Protein AF-A0A7V9HU36-F1 (afdb_monomer)

Structure (mmCIF, N/CA/C/O backbone):
data_AF-A0A7V9HU36-F1
#
_entry.id   AF-A0A7V9HU36-F1
#
loop_
_atom_site.group_PDB
_atom_site.id
_atom_site.type_symbol
_atom_site.label_atom_id
_atom_site.label_alt_id
_atom_site.label_comp_id
_atom_site.label_asym_id
_atom_site.label_entity_id
_atom_site.label_seq_id
_atom_site.pdbx_PDB_ins_code
_atom_site.Cartn_x
_atom_site.Cartn_y
_atom_site.Cartn_z
_atom_site.occupancy
_atom_site.B_iso_or_equiv
_atom_site.auth_seq_id
_atom_site.auth_comp_id
_atom_site.auth_asym_id
_atom_site.auth_atom_id
_atom_site.pdbx_PDB_model_num
ATOM 1 N N . PHE A 1 1 ? -11.658 5.777 -13.481 1.00 92.94 1 PHE A N 1
ATOM 2 C CA . PHE A 1 1 ? -11.552 4.321 -13.247 1.00 92.94 1 PHE A CA 1
ATOM 3 C C . PHE A 1 1 ? -11.480 4.089 -11.748 1.00 92.94 1 PHE A C 1
ATOM 5 O O . PHE A 1 1 ? -11.354 5.062 -11.018 1.00 92.94 1 PHE A O 1
ATOM 12 N N . THR A 1 2 ? -11.558 2.846 -11.290 1.00 95.25 2 THR A N 1
ATOM 13 C CA . THR A 1 2 ? -11.383 2.506 -9.872 1.00 95.25 2 THR A CA 1
ATOM 14 C C . THR A 1 2 ? -10.107 1.695 -9.730 1.00 95.25 2 THR A C 1
ATOM 16 O O . THR A 1 2 ? -9.885 0.776 -10.524 1.00 95.25 2 THR A O 1
ATOM 19 N N . LEU A 1 3 ? -9.274 2.072 -8.763 1.00 96.75 3 LEU A N 1
ATOM 20 C CA . LEU A 1 3 ? -8.207 1.219 -8.258 1.00 96.75 3 LEU A CA 1
ATOM 21 C C . LEU A 1 3 ? -8.809 0.292 -7.210 1.00 96.75 3 LEU A C 1
ATOM 23 O O . LEU A 1 3 ? -9.491 0.769 -6.302 1.00 96.75 3 LEU A O 1
ATOM 27 N N . ARG A 1 4 ? -8.577 -1.010 -7.342 1.00 97.81 4 ARG A N 1
ATOM 28 C CA . ARG A 1 4 ? -9.063 -2.007 -6.388 1.00 97.81 4 ARG A CA 1
ATOM 29 C C . ARG A 1 4 ? -7.900 -2.821 -5.847 1.00 97.81 4 ARG A C 1
ATOM 31 O O . ARG A 1 4 ? -7.112 -3.330 -6.643 1.00 97.81 4 ARG A O 1
ATOM 38 N N . PHE A 1 5 ? -7.830 -2.930 -4.526 1.00 98.44 5 PHE A N 1
ATOM 39 C CA . PHE A 1 5 ? -6.807 -3.650 -3.776 1.00 98.44 5 PHE A CA 1
ATOM 40 C C . PHE A 1 5 ? -7.471 -4.839 -3.091 1.00 98.44 5 PHE A C 1
ATOM 42 O O . PHE A 1 5 ? -8.338 -4.640 -2.242 1.00 98.44 5 PHE A O 1
ATOM 49 N N . THR A 1 6 ? -7.096 -6.056 -3.476 1.00 98.62 6 THR A N 1
ATOM 50 C CA . THR A 1 6 ? -7.715 -7.288 -2.967 1.00 98.62 6 THR A CA 1
ATOM 51 C C . THR A 1 6 ? -6.686 -8.347 -2.626 1.00 98.62 6 THR A C 1
ATOM 53 O O . THR A 1 6 ? -5.687 -8.473 -3.330 1.00 98.62 6 THR A O 1
ATOM 56 N N . ASP A 1 7 ? -6.962 -9.166 -1.618 1.00 98.31 7 ASP A N 1
ATOM 57 C CA . ASP A 1 7 ? -6.147 -10.335 -1.279 1.00 98.31 7 ASP A CA 1
ATOM 58 C C . ASP A 1 7 ? -7.000 -11.481 -0.705 1.00 98.31 7 ASP A C 1
ATOM 60 O O . ASP A 1 7 ? -8.200 -11.336 -0.464 1.00 98.31 7 ASP A O 1
ATOM 64 N N . GLU A 1 8 ? -6.375 -12.639 -0.486 1.00 97.44 8 GLU A N 1
ATOM 65 C CA . GLU A 1 8 ? -7.037 -13.832 0.063 1.00 97.44 8 GLU A CA 1
ATOM 66 C C . GLU A 1 8 ? -7.404 -13.700 1.551 1.00 97.44 8 GLU A C 1
ATOM 68 O O . GLU A 1 8 ? -8.250 -14.447 2.045 1.00 97.44 8 GLU A O 1
ATOM 73 N N . ARG A 1 9 ? -6.809 -12.741 2.277 1.00 97.44 9 ARG A N 1
ATOM 74 C CA . ARG A 1 9 ? -7.149 -12.455 3.682 1.00 97.44 9 ARG A CA 1
ATOM 75 C C . ARG A 1 9 ? -8.453 -11.674 3.817 1.00 97.44 9 ARG A C 1
ATOM 77 O O . ARG A 1 9 ? -8.968 -11.564 4.932 1.00 97.44 9 ARG A O 1
ATOM 84 N N . GLY A 1 10 ? -8.988 -11.168 2.708 1.00 97.56 10 GLY A N 1
ATOM 85 C CA . GLY A 1 10 ? -10.238 -10.428 2.658 1.00 97.56 10 GLY A CA 1
ATOM 86 C C . GLY A 1 10 ? -10.058 -8.922 2.519 1.00 97.56 10 GLY A C 1
ATOM 87 O O . GLY A 1 10 ? -11.048 -8.213 2.679 1.00 97.56 10 GLY A O 1
ATOM 88 N N . SER A 1 11 ? -8.860 -8.413 2.202 1.00 98.50 11 SER A N 1
ATOM 89 C CA . SER A 1 11 ? -8.753 -7.019 1.761 1.00 98.50 11 SER A CA 1
ATOM 90 C C . SER A 1 11 ? -9.638 -6.807 0.534 1.00 98.50 11 SER A C 1
ATOM 92 O O . SER A 1 11 ? -9.651 -7.620 -0.392 1.00 98.50 11 SER A O 1
ATOM 94 N N . ASP A 1 12 ? -10.361 -5.697 0.530 1.00 98.44 12 ASP A N 1
ATOM 95 C CA . ASP A 1 12 ? -11.132 -5.200 -0.602 1.00 98.44 12 ASP A CA 1
ATOM 96 C C . ASP A 1 12 ? -11.300 -3.697 -0.399 1.00 98.44 12 ASP A C 1
ATOM 98 O O . ASP A 1 12 ? -12.247 -3.251 0.248 1.00 98.44 12 ASP A O 1
ATOM 102 N N . LEU A 1 13 ? -10.319 -2.924 -0.861 1.00 98.44 13 LEU A N 1
ATOM 103 C CA . LEU A 1 13 ? -10.325 -1.463 -0.803 1.00 98.44 13 LEU A CA 1
ATOM 104 C C . LEU A 1 13 ? -10.500 -0.901 -2.213 1.00 98.44 13 LEU A C 1
ATOM 106 O O . LEU A 1 13 ? -9.789 -1.294 -3.143 1.00 98.44 13 LEU A O 1
ATOM 110 N N . ALA A 1 14 ? -11.411 0.056 -2.365 1.00 97.81 14 ALA A N 1
ATOM 111 C CA . ALA A 1 14 ? -11.664 0.748 -3.618 1.00 97.81 14 ALA A CA 1
ATOM 112 C C . ALA A 1 14 ? -11.301 2.232 -3.506 1.00 97.81 14 ALA A C 1
ATOM 114 O 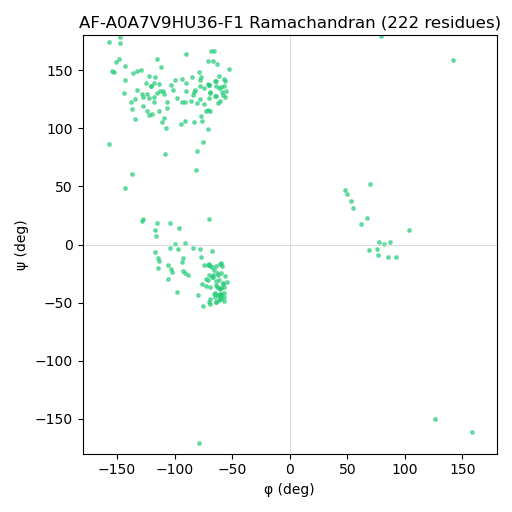O . ALA A 1 14 ? -11.747 2.933 -2.602 1.00 97.81 14 ALA A O 1
ATOM 115 N N . ILE A 1 15 ? -10.524 2.724 -4.473 1.00 96.50 15 ILE A N 1
ATOM 116 C CA . ILE A 1 15 ? -10.183 4.142 -4.610 1.00 96.50 15 ILE A CA 1
ATOM 117 C C . ILE A 1 15 ? -10.701 4.636 -5.968 1.00 96.50 15 ILE A C 1
ATOM 119 O O . ILE A 1 15 ? -10.193 4.208 -7.016 1.00 96.50 15 ILE A O 1
ATOM 123 N N . PRO A 1 16 ? -11.707 5.529 -6.000 1.00 94.88 16 PRO A N 1
ATOM 124 C CA . PRO A 1 16 ? -12.164 6.132 -7.240 1.00 94.88 16 PRO A CA 1
ATOM 125 C C . PRO A 1 16 ? -11.106 7.097 -7.773 1.00 94.88 16 PRO A C 1
ATOM 127 O O . PRO A 1 16 ? -10.533 7.898 -7.039 1.00 94.88 16 PRO A O 1
ATOM 130 N N . TYR A 1 17 ? -10.873 7.038 -9.080 1.00 93.56 17 TYR A N 1
ATOM 131 C CA . TYR A 1 17 ? -9.826 7.799 -9.743 1.00 93.56 17 TYR A CA 1
ATOM 132 C C . TYR A 1 17 ? -10.380 8.587 -10.926 1.00 93.56 17 TYR A C 1
ATOM 134 O O . TYR A 1 17 ? -10.898 8.029 -11.907 1.00 93.56 17 TYR A O 1
ATOM 142 N N . THR A 1 18 ? -10.244 9.907 -10.849 1.00 93.62 18 THR A N 1
ATOM 143 C CA . THR A 1 18 ? -10.575 10.818 -11.945 1.00 93.62 18 THR A CA 1
ATOM 144 C C . THR A 1 18 ? -9.361 11.043 -12.843 1.00 93.62 18 THR A C 1
ATOM 146 O O . THR A 1 18 ? -8.216 10.782 -12.473 1.00 93.62 18 THR A O 1
ATOM 149 N N . ARG A 1 19 ? -9.597 11.572 -14.048 1.00 93.12 19 ARG A N 1
ATOM 150 C CA . ARG A 1 19 ? -8.501 12.003 -14.925 1.00 93.12 19 ARG A CA 1
ATOM 151 C C . ARG A 1 19 ? -7.651 13.091 -14.262 1.00 93.12 19 ARG A C 1
ATOM 153 O O . ARG A 1 19 ? -6.436 13.013 -14.344 1.00 93.12 19 ARG A O 1
ATOM 160 N N . ALA A 1 20 ? -8.280 14.062 -13.599 1.00 93.50 20 ALA A N 1
ATOM 161 C CA . ALA A 1 20 ? -7.578 15.165 -12.944 1.00 93.50 20 ALA A CA 1
ATOM 162 C C . ALA A 1 20 ? -6.631 14.673 -11.837 1.00 93.50 20 ALA A C 1
ATOM 164 O O . ALA A 1 20 ? -5.481 15.096 -11.800 1.00 93.50 20 ALA A O 1
ATOM 165 N N . MET A 1 21 ? -7.082 13.718 -11.013 1.00 94.31 21 MET A N 1
ATOM 166 C CA . MET A 1 21 ? -6.243 13.061 -10.000 1.00 94.31 21 MET A CA 1
ATOM 167 C C . MET A 1 21 ? -5.006 12.406 -10.625 1.00 94.31 21 MET A C 1
ATOM 169 O O . MET A 1 21 ? -3.896 12.590 -10.141 1.00 94.31 21 MET A O 1
ATOM 173 N N . ARG A 1 22 ? -5.178 11.688 -11.743 1.00 92.25 22 ARG A N 1
ATOM 174 C CA . ARG A 1 22 ? -4.062 11.056 -12.466 1.00 92.25 22 ARG A CA 1
ATOM 175 C C . ARG A 1 22 ? -3.051 12.059 -12.984 1.00 92.25 22 ARG A C 1
ATOM 177 O O . ARG A 1 22 ? -1.859 11.846 -12.801 1.00 92.25 22 ARG A O 1
ATOM 184 N N . GLU A 1 23 ? -3.516 13.121 -13.634 1.00 93.00 23 GLU A N 1
ATOM 185 C CA . GLU A 1 23 ? -2.608 14.158 -14.126 1.00 93.00 23 GLU A CA 1
ATOM 186 C C . GLU A 1 23 ? -1.828 14.792 -12.968 1.00 93.00 23 GLU A C 1
ATOM 188 O O . GLU A 1 23 ? -0.618 14.952 -13.082 1.00 93.00 23 GLU A O 1
ATOM 193 N N . ALA A 1 24 ? -2.485 15.077 -11.837 1.00 92.62 24 ALA A N 1
ATOM 194 C CA . ALA A 1 24 ? -1.820 15.625 -10.656 1.00 92.62 24 ALA A CA 1
ATOM 195 C C . ALA A 1 24 ? -0.716 14.693 -10.127 1.00 92.62 24 ALA A C 1
ATOM 197 O O . ALA A 1 24 ? 0.409 15.135 -9.901 1.00 92.62 24 ALA A O 1
ATOM 198 N N . MET A 1 25 ? -1.004 13.396 -10.014 1.00 91.31 25 MET A N 1
ATOM 199 C CA . MET A 1 25 ? -0.040 12.397 -9.540 1.00 91.31 25 MET A CA 1
ATOM 200 C C . MET A 1 25 ? 1.155 12.251 -10.495 1.00 91.31 25 MET A C 1
ATOM 202 O O . MET A 1 25 ? 2.303 12.198 -10.056 1.00 91.31 25 MET A O 1
ATOM 206 N N . PHE A 1 26 ? 0.917 12.241 -11.811 1.00 89.88 26 PHE A N 1
ATOM 207 C CA . PHE A 1 26 ? 1.962 12.028 -12.825 1.00 89.88 26 PHE A CA 1
ATOM 208 C C . PHE A 1 26 ? 2.957 13.187 -12.960 1.00 89.88 26 PHE A C 1
ATOM 210 O O . PHE A 1 26 ? 4.048 12.997 -13.502 1.00 89.88 26 PHE A O 1
ATOM 217 N N . VAL A 1 27 ? 2.630 14.372 -12.439 1.00 87.69 27 VAL A N 1
ATOM 218 C CA . VAL A 1 27 ? 3.592 15.480 -12.328 1.00 87.69 27 VAL A CA 1
ATOM 219 C C . VAL A 1 27 ? 4.709 15.145 -11.326 1.00 87.69 27 VAL A C 1
ATOM 221 O O . VAL A 1 27 ? 5.837 15.623 -11.476 1.00 87.69 27 VAL A O 1
ATOM 224 N N . GLY A 1 28 ? 4.428 14.299 -10.331 1.00 83.94 28 GLY A N 1
ATOM 225 C CA . GLY A 1 28 ? 5.361 13.941 -9.268 1.00 83.94 28 GLY A CA 1
ATOM 226 C C . GLY A 1 28 ? 6.611 13.203 -9.760 1.00 83.94 28 GLY A C 1
ATOM 227 O O . GLY A 1 28 ? 6.555 12.304 -10.600 1.00 83.94 28 GLY A O 1
ATOM 228 N N . ASN A 1 29 ? 7.762 13.534 -9.171 1.00 84.75 29 ASN A N 1
ATOM 229 C CA . ASN A 1 29 ? 9.054 12.932 -9.517 1.00 84.75 29 ASN A CA 1
ATOM 230 C C . ASN A 1 29 ? 9.086 11.403 -9.347 1.00 84.75 29 ASN A C 1
ATOM 232 O O . ASN A 1 29 ? 9.723 10.730 -10.158 1.00 84.75 29 ASN A O 1
ATOM 236 N N . ARG A 1 30 ? 8.349 10.851 -8.366 1.00 83.06 30 ARG A N 1
ATOM 237 C CA . ARG A 1 30 ? 8.231 9.393 -8.163 1.00 83.06 30 ARG A CA 1
ATOM 238 C C . ARG A 1 30 ? 7.612 8.698 -9.385 1.00 83.06 30 ARG A C 1
ATOM 240 O O . ARG A 1 30 ? 8.134 7.690 -9.844 1.00 83.06 30 ARG A O 1
ATOM 247 N N . TRP A 1 31 ? 6.558 9.275 -9.967 1.00 86.75 31 TRP A N 1
ATOM 248 C CA . TRP A 1 31 ? 5.911 8.751 -11.179 1.00 86.75 31 TRP A CA 1
ATOM 249 C C . TRP A 1 31 ? 6.739 8.960 -12.447 1.00 86.75 31 TRP A C 1
ATOM 251 O O . TRP A 1 31 ? 6.679 8.151 -13.369 1.00 86.75 31 TRP A O 1
ATOM 261 N N . ARG A 1 32 ? 7.552 10.019 -12.488 1.00 85.62 32 ARG A N 1
ATOM 262 C CA . ARG A 1 32 ? 8.478 10.298 -13.597 1.00 85.62 32 ARG A CA 1
ATOM 263 C C . ARG A 1 32 ? 9.749 9.442 -13.561 1.00 85.62 32 ARG A C 1
ATOM 265 O O . ARG A 1 32 ? 10.581 9.579 -14.453 1.00 85.62 32 ARG A O 1
ATOM 272 N N . GLY A 1 33 ? 9.931 8.611 -12.531 1.00 81.50 33 GLY A N 1
ATOM 273 C CA . GLY A 1 33 ? 11.146 7.818 -12.337 1.00 81.50 33 GLY A CA 1
ATOM 274 C C . GLY A 1 33 ? 12.387 8.665 -12.033 1.00 81.50 33 GLY A C 1
ATOM 275 O O . GLY A 1 33 ? 13.507 8.222 -12.282 1.00 81.50 33 GLY A O 1
ATOM 276 N N . LYS A 1 34 ? 12.217 9.895 -11.522 1.00 82.25 34 LYS A N 1
ATOM 277 C CA . LYS A 1 34 ? 13.344 10.734 -11.097 1.00 82.25 34 LYS A CA 1
ATOM 278 C C . LYS A 1 34 ? 13.876 10.227 -9.758 1.00 82.25 34 LYS A C 1
ATOM 280 O O . LYS A 1 34 ? 13.266 10.447 -8.715 1.00 82.25 34 LYS A O 1
ATOM 285 N N . MET A 1 35 ? 15.039 9.584 -9.808 1.00 80.00 35 MET A N 1
ATOM 286 C CA . MET A 1 35 ? 15.701 8.980 -8.644 1.00 80.00 35 MET A CA 1
ATOM 287 C C . MET A 1 35 ? 16.895 9.792 -8.126 1.00 80.00 35 MET A C 1
ATOM 289 O O . MET A 1 35 ? 17.516 9.415 -7.136 1.00 80.00 35 MET A O 1
ATOM 293 N N . THR A 1 36 ? 17.242 10.892 -8.793 1.00 82.81 36 THR A N 1
ATOM 294 C CA . THR A 1 36 ? 18.385 11.746 -8.451 1.00 82.81 36 THR A CA 1
ATOM 295 C C . THR A 1 36 ? 17.948 13.207 -8.452 1.00 82.81 36 THR A C 1
ATOM 297 O O . THR A 1 36 ? 17.262 13.645 -9.373 1.00 82.81 36 THR A O 1
ATOM 300 N N . ALA A 1 37 ? 18.326 13.956 -7.413 1.00 85.38 37 ALA A N 1
ATOM 301 C CA . ALA A 1 37 ? 18.126 15.402 -7.349 1.00 85.38 37 ALA A CA 1
ATOM 302 C C . ALA A 1 37 ? 19.225 16.110 -8.156 1.00 85.38 37 ALA A C 1
ATOM 304 O O . ALA A 1 37 ? 20.231 16.550 -7.607 1.00 85.38 37 ALA A O 1
ATOM 305 N N . ASP A 1 38 ? 19.055 16.150 -9.476 1.00 85.88 38 ASP A N 1
ATOM 306 C CA . ASP A 1 38 ? 20.047 16.625 -10.448 1.00 85.88 38 ASP A CA 1
ATOM 307 C C . ASP A 1 38 ? 19.822 18.068 -10.940 1.00 85.88 38 ASP A C 1
ATOM 309 O O . ASP A 1 38 ? 20.610 18.585 -11.731 1.00 85.88 38 ASP A O 1
ATOM 313 N N . GLU A 1 39 ? 18.785 18.747 -10.445 1.00 84.69 39 GLU A N 1
ATOM 314 C CA . GLU A 1 39 ? 18.452 20.137 -10.778 1.00 84.69 39 GLU A CA 1
ATOM 315 C C . GLU A 1 39 ? 18.154 20.968 -9.508 1.00 84.69 39 GLU A C 1
ATOM 317 O O . GLU A 1 39 ? 17.670 20.421 -8.510 1.00 84.69 39 GLU A O 1
ATOM 322 N N . PRO A 1 40 ? 18.432 22.289 -9.496 1.00 85.44 40 PRO A N 1
ATOM 323 C CA . PRO A 1 40 ? 18.129 23.147 -8.351 1.00 85.44 40 PRO A CA 1
ATOM 324 C C . PRO A 1 40 ? 16.652 23.089 -7.943 1.00 85.44 40 PRO A C 1
ATOM 326 O O . PRO A 1 40 ? 15.762 23.219 -8.779 1.00 85.44 40 PRO A O 1
ATOM 329 N N . GLY A 1 41 ? 16.392 22.918 -6.645 1.00 80.38 41 GLY A N 1
ATOM 330 C CA . GLY A 1 41 ? 15.031 22.794 -6.109 1.00 80.38 41 GLY A CA 1
ATOM 331 C C . GLY A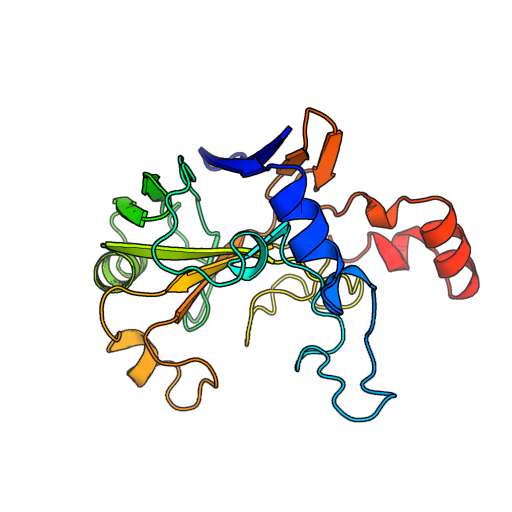 1 41 ? 14.380 21.423 -6.327 1.00 80.38 41 GLY A C 1
ATOM 332 O O . GLY A 1 41 ? 13.233 21.234 -5.928 1.00 80.38 41 GLY A O 1
ATOM 333 N N . CYS A 1 42 ? 15.090 20.457 -6.920 1.00 79.81 42 CYS A N 1
ATOM 334 C CA . CYS A 1 42 ? 14.600 19.092 -7.054 1.00 79.81 42 CYS A CA 1
ATOM 335 C C . CYS A 1 42 ? 14.561 18.390 -5.699 1.00 79.81 42 CYS A C 1
ATOM 337 O O . CYS A 1 42 ? 15.574 18.277 -5.010 1.00 79.81 42 CYS A O 1
ATOM 339 N N . TYR A 1 43 ? 13.391 17.860 -5.362 1.00 78.19 43 TYR A N 1
ATOM 340 C CA . TYR A 1 43 ? 13.231 16.878 -4.304 1.00 78.19 43 TYR A CA 1
ATOM 341 C C . TYR A 1 43 ? 12.976 15.512 -4.946 1.00 78.19 43 TYR A C 1
ATOM 343 O O . TYR A 1 43 ? 12.038 15.339 -5.734 1.00 78.19 43 TYR A O 1
ATOM 351 N N . VAL A 1 44 ? 13.826 14.543 -4.617 1.00 77.19 44 VAL A N 1
ATOM 352 C CA . VAL A 1 44 ? 13.579 13.118 -4.858 1.00 77.19 44 VAL A CA 1
ATOM 353 C C . VAL A 1 44 ? 13.394 12.441 -3.512 1.00 77.19 44 VAL A C 1
ATOM 355 O O . VAL A 1 44 ? 13.881 12.935 -2.496 1.00 77.19 44 VAL A O 1
ATOM 358 N N . HIS A 1 45 ? 12.644 11.343 -3.501 1.00 74.00 45 HIS A N 1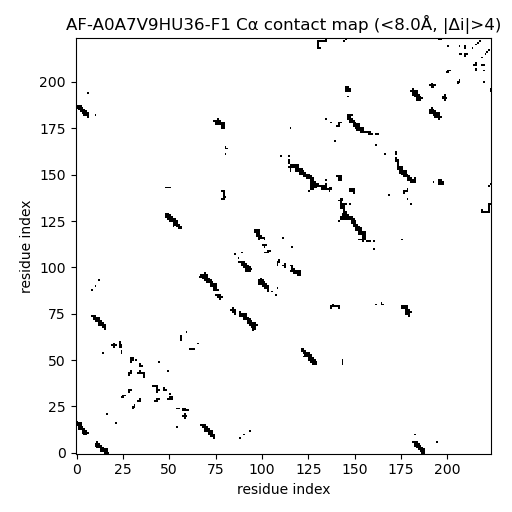
ATOM 359 C CA . HIS A 1 45 ? 12.324 10.663 -2.256 1.00 74.00 45 HIS A CA 1
ATOM 360 C C . HIS A 1 45 ? 13.593 10.265 -1.491 1.00 74.00 45 HIS A C 1
ATOM 362 O O . HIS A 1 45 ? 14.570 9.820 -2.095 1.00 74.00 45 HIS A O 1
ATOM 368 N N . TYR A 1 46 ? 13.548 10.415 -0.166 1.00 61.78 46 TYR A N 1
ATOM 369 C CA . TYR A 1 46 ? 14.677 10.182 0.738 1.00 61.78 46 TYR A CA 1
ATOM 370 C C . TYR A 1 46 ? 15.245 8.759 0.640 1.00 61.78 46 TYR A C 1
ATOM 372 O O . TYR A 1 46 ? 16.456 8.565 0.722 1.00 61.78 46 TYR A O 1
ATOM 380 N N . LEU A 1 47 ? 14.381 7.771 0.381 1.00 64.31 47 LEU A N 1
ATOM 381 C CA . LEU A 1 47 ? 14.796 6.414 0.040 1.00 64.31 47 LEU A CA 1
ATOM 382 C C . LEU A 1 47 ? 14.934 6.274 -1.481 1.00 64.31 47 LEU A C 1
ATOM 384 O O . LEU A 1 47 ? 13.907 6.175 -2.171 1.00 64.31 47 LEU A O 1
ATOM 388 N N . PRO A 1 48 ? 16.164 6.215 -2.026 1.00 59.34 48 PRO A N 1
ATOM 389 C CA . PRO A 1 48 ? 16.350 5.885 -3.425 1.00 59.34 48 PRO A CA 1
ATOM 390 C C . PRO A 1 48 ? 15.726 4.512 -3.674 1.00 59.34 48 PRO A C 1
ATOM 392 O O . PRO A 1 48 ? 16.003 3.550 -2.963 1.00 59.34 48 PRO A O 1
ATOM 395 N N . THR A 1 49 ? 14.880 4.438 -4.697 1.00 66.12 49 THR A N 1
ATOM 396 C CA . THR A 1 49 ? 14.098 3.281 -5.186 1.00 66.12 49 THR A CA 1
ATOM 397 C C . THR A 1 49 ? 12.730 3.026 -4.555 1.00 66.12 49 THR A C 1
ATOM 399 O O . THR A 1 49 ? 12.032 2.103 -4.984 1.00 66.12 49 THR A O 1
ATOM 402 N N . HIS A 1 50 ? 12.293 3.885 -3.633 1.00 75.44 50 HIS A N 1
ATOM 403 C CA . HIS A 1 50 ? 10.890 3.899 -3.243 1.00 75.44 50 HIS A CA 1
ATOM 404 C C . HIS A 1 50 ? 10.052 4.477 -4.390 1.00 75.44 50 HIS A C 1
ATOM 406 O O . HIS A 1 50 ? 10.269 5.616 -4.817 1.00 75.44 50 HIS A O 1
ATOM 412 N N . GLY A 1 51 ? 9.179 3.651 -4.963 1.00 78.88 51 GLY A N 1
ATOM 413 C CA . GLY A 1 51 ? 8.394 4.013 -6.135 1.00 78.88 51 GLY A CA 1
ATOM 414 C C . GLY A 1 51 ? 7.187 4.887 -5.787 1.00 78.88 51 GLY A C 1
ATOM 415 O O . GLY A 1 51 ? 7.079 5.418 -4.680 1.00 78.88 51 GLY A O 1
ATOM 416 N N . PRO A 1 52 ? 6.293 5.119 -6.758 1.00 88.19 52 PRO A N 1
ATOM 417 C CA . PRO A 1 52 ? 5.120 5.945 -6.537 1.00 88.19 52 PRO A CA 1
ATOM 418 C C . PRO A 1 52 ? 4.079 5.272 -5.638 1.00 88.19 52 PRO A C 1
ATOM 420 O O . PRO A 1 52 ? 3.968 4.046 -5.575 1.00 88.19 52 PRO A O 1
ATOM 423 N N . ASN A 1 53 ? 3.237 6.112 -5.039 1.00 91.62 53 ASN A N 1
ATOM 424 C CA . ASN A 1 53 ? 1.970 5.693 -4.460 1.00 91.62 53 ASN A CA 1
ATOM 425 C C . ASN A 1 53 ? 0.923 5.607 -5.568 1.00 91.62 53 ASN A C 1
ATOM 427 O O . ASN A 1 53 ? 0.808 6.530 -6.379 1.00 91.62 53 ASN A O 1
ATOM 431 N N . PHE A 1 54 ? 0.148 4.516 -5.622 1.00 93.75 54 PHE A N 1
ATOM 432 C CA . PHE A 1 54 ? -0.951 4.402 -6.591 1.00 93.75 54 PHE A CA 1
ATOM 433 C C . PHE A 1 54 ? -2.006 5.497 -6.384 1.00 93.75 54 PHE A C 1
ATOM 435 O O . PHE A 1 54 ? -2.611 5.985 -7.344 1.00 93.75 54 PHE A O 1
ATOM 442 N N . TRP A 1 55 ? -2.172 5.935 -5.141 1.00 94.31 55 TRP A N 1
ATOM 443 C CA . TRP A 1 55 ? -2.901 7.133 -4.760 1.00 94.31 55 TRP A CA 1
ATOM 444 C C . TRP A 1 55 ? -2.192 7.809 -3.585 1.00 94.31 55 TRP A C 1
ATOM 446 O O . TRP A 1 55 ? -1.729 7.128 -2.681 1.00 94.31 55 TRP A O 1
ATOM 456 N N . ASP A 1 56 ? -2.134 9.134 -3.560 1.00 92.69 56 ASP A N 1
ATOM 457 C CA . ASP A 1 56 ? -1.784 9.894 -2.361 1.00 92.69 56 ASP A CA 1
ATOM 458 C C . ASP A 1 56 ? -2.526 11.241 -2.349 1.00 92.69 56 ASP A C 1
ATOM 460 O O . ASP A 1 56 ? -3.280 11.568 -3.273 1.00 92.69 56 ASP A O 1
ATOM 464 N N . SER A 1 57 ? -2.329 12.037 -1.300 1.00 90.75 57 SER A N 1
ATOM 465 C CA . SER A 1 57 ? -3.008 13.330 -1.130 1.00 90.75 57 SER A CA 1
ATOM 466 C C . SER A 1 57 ? -2.712 14.351 -2.246 1.00 90.75 57 SER A C 1
ATOM 468 O O . SER A 1 57 ? -3.503 15.281 -2.446 1.00 90.75 57 SER A O 1
ATOM 470 N N . THR A 1 58 ? -1.657 14.172 -3.055 1.00 91.00 58 THR A N 1
ATOM 471 C CA . THR A 1 58 ? -1.407 15.004 -4.248 1.00 91.00 58 THR A CA 1
ATOM 472 C C . THR A 1 58 ? -2.460 14.798 -5.335 1.00 91.00 58 THR A C 1
ATOM 474 O O . THR A 1 58 ? -2.759 15.745 -6.066 1.00 91.00 58 THR A O 1
ATOM 477 N N . ALA A 1 59 ? -3.121 13.632 -5.388 1.00 91.75 59 ALA A N 1
ATOM 478 C CA . ALA A 1 59 ? -4.274 13.392 -6.260 1.00 91.75 59 ALA A CA 1
ATOM 479 C C . ALA A 1 59 ? -5.403 14.410 -6.017 1.00 91.75 59 ALA A C 1
ATOM 481 O O . ALA A 1 59 ? -6.171 14.723 -6.928 1.00 91.75 59 ALA A O 1
ATOM 482 N N . MET A 1 60 ? -5.475 14.945 -4.793 1.00 90.88 60 MET A N 1
ATOM 483 C CA . MET A 1 60 ? -6.422 15.974 -4.360 1.00 90.88 60 MET A CA 1
ATOM 484 C C . MET A 1 60 ? -5.776 17.357 -4.238 1.00 90.88 60 MET A C 1
ATOM 486 O O . MET A 1 60 ? -6.315 18.219 -3.557 1.00 90.88 60 MET A O 1
ATOM 490 N N . GLN A 1 61 ? -4.616 17.582 -4.862 1.00 89.62 61 GLN A N 1
ATOM 491 C CA . GLN A 1 61 ? -3.861 18.839 -4.764 1.00 89.62 61 GLN A CA 1
ATOM 492 C C . GLN A 1 61 ? -3.550 19.242 -3.313 1.00 89.62 61 GLN A C 1
ATOM 494 O O . GLN A 1 61 ? -3.484 20.427 -2.998 1.00 89.62 61 GLN A O 1
ATOM 499 N N . GLN A 1 62 ? -3.366 18.256 -2.428 1.00 85.12 62 GLN A N 1
ATOM 500 C CA . GLN A 1 62 ? -3.167 18.459 -0.990 1.00 85.12 62 GLN A CA 1
ATOM 501 C C . GLN A 1 62 ? -4.352 19.126 -0.267 1.00 85.12 62 GLN A C 1
ATOM 503 O O . GLN A 1 62 ? -4.202 19.597 0.861 1.00 85.12 62 GLN A O 1
ATOM 508 N N . ASP A 1 63 ? -5.550 19.132 -0.864 1.00 86.88 63 ASP A N 1
ATOM 509 C CA . ASP A 1 63 ? -6.769 19.523 -0.161 1.00 86.88 63 ASP A CA 1
ATOM 510 C C . ASP A 1 63 ? -7.152 18.438 0.856 1.00 86.88 63 ASP A C 1
ATOM 512 O O . ASP A 1 63 ? -7.746 17.396 0.549 1.00 86.88 63 ASP A O 1
ATOM 516 N N . THR A 1 64 ? -6.797 18.697 2.113 1.00 79.25 64 THR A N 1
ATOM 517 C CA . THR A 1 64 ? -7.037 17.787 3.232 1.00 79.25 64 THR A CA 1
ATOM 518 C C . THR A 1 64 ? -8.521 17.629 3.564 1.00 79.25 64 THR A C 1
ATOM 520 O O . THR A 1 64 ? -8.876 16.622 4.181 1.00 79.25 64 THR A O 1
ATOM 523 N N . GLY A 1 65 ? -9.377 18.561 3.129 1.00 81.81 65 GLY A N 1
ATOM 524 C CA . GLY A 1 65 ? -10.824 18.551 3.333 1.00 81.81 65 GLY A CA 1
ATOM 525 C C . GLY A 1 65 ? -11.614 17.914 2.188 1.00 81.81 65 GLY A C 1
ATOM 526 O O . GLY A 1 65 ? -12.769 17.541 2.390 1.00 81.81 65 GLY A O 1
ATOM 527 N N . ALA A 1 66 ? -11.007 17.720 1.014 1.00 86.00 66 ALA A N 1
ATOM 528 C CA . ALA A 1 66 ? -11.715 17.224 -0.164 1.00 86.00 66 ALA A CA 1
ATOM 529 C C . ALA A 1 66 ? -12.331 15.835 0.055 1.00 86.00 66 ALA A C 1
ATOM 531 O O . ALA A 1 66 ? -11.625 14.879 0.372 1.00 86.00 66 ALA A O 1
ATOM 532 N N . ALA A 1 67 ? -13.641 15.703 -0.144 1.00 88.44 67 ALA A N 1
ATOM 533 C CA . ALA A 1 67 ? -14.334 14.429 0.008 1.00 88.44 67 ALA A CA 1
ATOM 534 C C . ALA A 1 67 ? -13.932 13.437 -1.097 1.00 88.44 67 ALA A C 1
ATOM 536 O O . ALA A 1 67 ? -13.960 13.764 -2.285 1.00 88.44 67 ALA A O 1
ATOM 537 N N . ILE A 1 68 ? -13.594 12.208 -0.703 1.00 93.12 68 ILE A N 1
ATOM 538 C CA . ILE A 1 68 ? -13.318 11.099 -1.617 1.00 93.12 68 ILE A CA 1
ATOM 539 C C . ILE A 1 68 ? -13.833 9.794 -1.005 1.00 93.12 68 ILE A C 1
ATOM 541 O O . ILE A 1 68 ? -13.556 9.490 0.155 1.00 93.12 68 ILE A O 1
ATOM 545 N N . ALA A 1 69 ? -14.586 9.033 -1.797 1.00 95.44 69 ALA A N 1
ATOM 546 C CA . ALA A 1 69 ? -15.199 7.767 -1.398 1.00 95.44 69 ALA A CA 1
ATOM 547 C C . ALA A 1 69 ? -14.179 6.617 -1.477 1.00 95.44 69 ALA A C 1
ATOM 549 O O . ALA A 1 69 ? -14.267 5.750 -2.344 1.00 95.44 69 ALA A O 1
ATOM 550 N N . ILE A 1 70 ? -13.130 6.689 -0.651 1.00 96.69 70 ILE A N 1
ATOM 551 C CA . ILE A 1 70 ? -12.220 5.558 -0.448 1.00 96.69 70 ILE A CA 1
ATOM 552 C C . ILE A 1 70 ? -12.851 4.649 0.598 1.00 96.69 70 ILE A C 1
ATOM 554 O O . ILE A 1 70 ? -12.853 4.983 1.785 1.00 96.69 70 ILE A O 1
ATOM 558 N N . ASP A 1 71 ? -13.378 3.521 0.141 1.00 98.31 71 ASP A N 1
ATOM 559 C CA . ASP A 1 71 ? -14.212 2.628 0.939 1.00 98.31 71 ASP A CA 1
ATOM 560 C C . ASP A 1 71 ? -13.699 1.192 0.859 1.00 98.31 71 ASP A C 1
ATOM 562 O O . ASP A 1 71 ? -13.141 0.769 -0.160 1.00 98.31 71 ASP A O 1
ATOM 566 N N . GLY A 1 72 ? -13.921 0.431 1.930 1.00 98.44 72 GLY A N 1
ATOM 567 C CA . GLY A 1 72 ? -13.599 -0.992 1.983 1.00 98.44 72 GLY A CA 1
ATOM 568 C C . GLY A 1 72 ? -12.722 -1.358 3.172 1.00 98.44 72 GLY A C 1
ATOM 569 O O . GLY A 1 72 ? -12.815 -0.738 4.228 1.00 98.44 72 GLY A O 1
ATOM 570 N N . MET A 1 73 ? -11.888 -2.385 3.036 1.00 98.25 73 MET A N 1
ATOM 571 C CA . MET A 1 73 ? -10.983 -2.796 4.113 1.00 98.25 73 MET A CA 1
ATOM 572 C C . MET A 1 73 ? -9.624 -3.274 3.620 1.00 98.25 73 MET A C 1
ATOM 574 O O . MET A 1 73 ? -9.495 -3.791 2.512 1.00 98.25 73 MET A O 1
ATOM 578 N N . LEU A 1 74 ? -8.627 -3.127 4.489 1.00 98.19 74 LEU A N 1
ATOM 579 C CA . LEU A 1 74 ? -7.292 -3.692 4.340 1.00 98.19 74 LEU A CA 1
ATOM 580 C C . LEU A 1 74 ? -7.007 -4.659 5.487 1.00 98.19 74 LEU A C 1
ATOM 582 O O . LEU A 1 74 ? -7.287 -4.349 6.645 1.00 98.19 74 LEU A O 1
ATOM 586 N N . SER A 1 75 ? -6.382 -5.780 5.157 1.00 98.44 75 SER A N 1
ATOM 587 C CA . SER A 1 75 ? -5.841 -6.768 6.085 1.00 98.44 75 SER A CA 1
ATOM 588 C C . SER A 1 75 ? -4.310 -6.699 6.078 1.00 98.44 75 SER A C 1
ATOM 590 O O . SER A 1 75 ? -3.665 -7.509 5.396 1.00 98.44 75 SER A O 1
ATOM 592 N N . PRO A 1 76 ? -3.702 -5.709 6.766 1.00 98.19 76 PRO A N 1
ATOM 593 C CA . PRO A 1 76 ? -2.254 -5.565 6.793 1.00 98.19 76 PRO A CA 1
ATOM 594 C C . PRO A 1 76 ? -1.579 -6.782 7.420 1.00 98.19 76 PRO A C 1
ATOM 596 O O . PRO A 1 76 ? -2.074 -7.373 8.375 1.00 98.19 76 PRO A O 1
ATOM 599 N N . GLN A 1 77 ? -0.407 -7.123 6.895 1.00 98.31 77 GLN A N 1
ATOM 600 C CA . GLN A 1 77 ? 0.441 -8.190 7.426 1.00 98.31 77 GLN A CA 1
ATOM 601 C C . GLN A 1 77 ? 1.465 -7.649 8.424 1.00 98.31 77 GLN A C 1
ATOM 603 O O . GLN A 1 77 ? 1.970 -8.399 9.251 1.00 98.31 77 GLN A O 1
ATOM 608 N N . TRP A 1 78 ? 1.795 -6.359 8.347 1.00 98.06 78 TRP A N 1
ATOM 609 C CA . TRP A 1 78 ? 2.725 -5.705 9.262 1.00 98.06 78 TRP A CA 1
ATOM 610 C C . TRP A 1 78 ? 2.463 -4.192 9.294 1.00 98.06 78 TRP A C 1
ATOM 612 O O . TRP A 1 78 ? 1.647 -3.674 8.533 1.00 98.06 78 TRP A O 1
ATOM 622 N N . ALA A 1 79 ? 3.152 -3.475 10.172 1.00 96.75 79 ALA A N 1
ATOM 623 C CA . ALA A 1 79 ? 3.108 -2.029 10.286 1.00 96.75 79 ALA A CA 1
ATOM 624 C C . ALA A 1 79 ? 4.435 -1.527 10.859 1.00 96.75 79 ALA A C 1
ATOM 626 O O . ALA A 1 79 ? 5.084 -2.207 11.661 1.00 96.75 79 ALA A O 1
ATOM 627 N N . ILE A 1 80 ? 4.832 -0.327 10.452 1.00 93.50 80 ILE A N 1
ATOM 628 C CA . ILE A 1 80 ? 6.066 0.305 10.921 1.00 93.50 80 ILE A CA 1
ATOM 629 C C . ILE A 1 80 ? 6.005 0.521 12.437 1.00 93.50 80 ILE A C 1
ATOM 631 O O . ILE A 1 80 ? 4.978 0.934 12.970 1.00 93.50 80 ILE A O 1
ATOM 635 N N . GLY A 1 81 ? 7.089 0.179 13.138 1.00 92.62 81 GLY A N 1
ATOM 636 C CA . GLY A 1 81 ? 7.188 0.255 14.602 1.00 92.62 81 GLY A CA 1
ATOM 637 C C . GLY A 1 81 ? 6.809 -1.019 15.353 1.00 92.62 81 GLY A C 1
ATOM 638 O O . GLY A 1 81 ? 7.109 -1.125 16.541 1.00 92.62 81 GLY A O 1
ATOM 639 N N . PHE A 1 82 ? 6.225 -2.008 14.674 1.00 95.62 82 PHE A N 1
ATOM 640 C CA . PHE A 1 82 ? 5.986 -3.331 15.245 1.00 95.62 82 PHE A CA 1
ATOM 641 C C . PHE A 1 82 ? 7.177 -4.248 14.979 1.00 95.62 82 PHE A C 1
ATOM 643 O O . PHE A 1 82 ? 7.731 -4.267 13.882 1.00 95.62 82 PHE A O 1
ATOM 650 N N . ALA A 1 83 ? 7.563 -5.044 15.976 1.00 93.62 83 ALA A N 1
ATOM 651 C CA . ALA A 1 83 ? 8.774 -5.860 15.904 1.00 93.62 83 ALA A CA 1
ATOM 652 C C . ALA A 1 83 ? 8.701 -6.996 14.868 1.00 93.62 83 ALA A C 1
ATOM 654 O O . ALA A 1 83 ? 9.738 -7.428 14.370 1.00 93.62 83 ALA A O 1
ATOM 655 N N . GLN A 1 84 ? 7.500 -7.508 14.579 1.00 95.62 84 GLN A N 1
ATOM 656 C CA . GLN A 1 84 ? 7.270 -8.669 13.716 1.00 95.62 84 GLN A CA 1
ATOM 657 C C . GLN A 1 84 ? 5.930 -8.529 12.972 1.00 95.62 84 GLN A C 1
ATOM 659 O O . GLN A 1 84 ? 5.069 -7.777 13.446 1.00 95.62 84 GLN A O 1
ATOM 664 N N . PRO A 1 85 ? 5.733 -9.253 11.850 1.00 97.38 85 PRO A N 1
ATOM 665 C CA . PRO A 1 85 ? 4.431 -9.369 11.200 1.00 97.38 85 PRO A CA 1
ATOM 666 C C . PRO A 1 85 ? 3.329 -9.810 12.166 1.00 97.38 85 PRO A C 1
ATOM 668 O O . PRO A 1 85 ? 3.575 -10.546 13.124 1.00 97.38 85 PRO A O 1
ATOM 671 N N . PHE A 1 86 ? 2.101 -9.388 11.889 1.00 98.25 86 PHE A N 1
ATOM 672 C CA . PHE A 1 86 ? 0.941 -9.749 12.691 1.00 98.25 86 PHE A CA 1
ATOM 673 C C . PHE A 1 86 ? 0.611 -11.232 12.530 1.00 98.25 86 PHE A C 1
ATOM 675 O O . PHE A 1 86 ? 0.501 -11.744 11.417 1.00 98.25 86 PHE A O 1
ATOM 682 N N . ALA A 1 87 ? 0.425 -11.920 13.657 1.00 97.94 87 ALA A N 1
ATOM 683 C CA . ALA A 1 87 ? -0.048 -13.302 13.659 1.00 97.94 87 A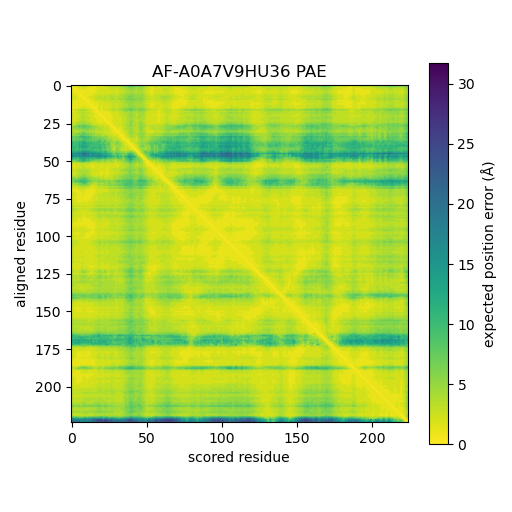LA A CA 1
ATOM 684 C C . ALA A 1 87 ? -1.560 -13.392 13.380 1.00 97.94 87 ALA A C 1
ATOM 686 O O . ALA A 1 87 ? -2.023 -14.347 12.758 1.00 97.94 87 ALA A O 1
ATOM 687 N N . GLU A 1 88 ? -2.333 -12.407 13.847 1.00 98.31 88 GLU A N 1
ATOM 688 C CA . GLU A 1 88 ? -3.766 -12.297 13.569 1.00 98.31 88 GLU A CA 1
ATOM 689 C C . GLU A 1 88 ? -4.010 -11.587 12.229 1.00 98.31 88 GLU A C 1
ATOM 691 O O . GLU A 1 88 ? -3.331 -10.619 11.889 1.00 98.31 88 GLU A O 1
ATOM 696 N N . ASN A 1 89 ? -5.040 -12.023 11.498 1.00 98.31 89 ASN A N 1
ATOM 697 C CA . ASN A 1 89 ? -5.593 -11.261 10.381 1.00 98.31 89 ASN A CA 1
ATOM 698 C C . ASN A 1 89 ? -6.431 -10.083 10.913 1.00 98.31 89 ASN A C 1
ATOM 700 O O . ASN A 1 89 ? -7.635 -10.213 11.147 1.00 98.31 89 ASN A O 1
ATOM 704 N N . ILE A 1 90 ? -5.774 -8.947 11.140 1.00 98.75 90 ILE A N 1
ATOM 705 C CA . ILE A 1 90 ? -6.398 -7.705 11.607 1.00 98.75 90 ILE A CA 1
ATOM 706 C C . ILE A 1 90 ? -6.984 -6.976 10.399 1.00 98.75 90 ILE A C 1
ATOM 708 O O . ILE A 1 90 ? -6.273 -6.775 9.424 1.00 98.75 90 ILE A O 1
ATOM 712 N N . ALA A 1 91 ? -8.240 -6.527 10.466 1.00 98.62 91 ALA A N 1
ATOM 713 C CA . ALA A 1 91 ? -8.862 -5.759 9.382 1.00 98.62 91 ALA A CA 1
ATOM 714 C C . ALA A 1 91 ? -9.065 -4.289 9.770 1.00 98.62 91 ALA A C 1
ATOM 716 O O . ALA A 1 91 ? -9.666 -3.990 10.804 1.00 98.62 91 ALA A O 1
ATOM 717 N N . VAL A 1 92 ? -8.621 -3.373 8.912 1.00 98.81 92 VAL A N 1
ATOM 718 C CA . VAL A 1 92 ? -8.817 -1.921 9.020 1.00 98.81 92 VAL A CA 1
ATOM 719 C C . VAL A 1 92 ? -9.855 -1.499 7.986 1.00 98.81 92 VAL A C 1
ATOM 721 O O . VAL A 1 92 ? -9.651 -1.689 6.790 1.00 98.81 92 VAL A O 1
ATOM 724 N N . VAL A 1 93 ? -10.985 -0.967 8.447 1.00 98.81 93 VAL A N 1
ATOM 725 C CA . VAL A 1 93 ? -12.142 -0.613 7.614 1.00 98.81 93 VAL A CA 1
ATOM 726 C C . VAL A 1 93 ? -12.160 0.887 7.364 1.00 98.81 93 VAL A C 1
ATOM 728 O O . VAL A 1 93 ? -12.037 1.669 8.308 1.00 98.81 93 VAL A O 1
ATOM 731 N N . PHE A 1 94 ? -12.361 1.264 6.105 1.00 98.69 94 PHE A N 1
ATOM 732 C CA . PHE A 1 94 ? -12.428 2.636 5.633 1.00 98.69 94 PHE A CA 1
ATOM 733 C C . PHE A 1 94 ? -13.826 2.981 5.125 1.00 98.69 94 PHE A C 1
ATOM 735 O O . PHE A 1 94 ? -14.448 2.201 4.402 1.00 98.69 94 PHE A O 1
ATOM 742 N N . GLU A 1 95 ? -14.274 4.184 5.469 1.00 98.31 95 GLU A N 1
ATOM 743 C CA . GLU A 1 95 ? -15.435 4.843 4.879 1.00 98.31 95 GLU A CA 1
ATOM 744 C C . GLU A 1 95 ? -15.066 6.300 4.580 1.00 98.31 95 GLU A C 1
ATOM 746 O O . GLU A 1 95 ? -14.593 7.029 5.457 1.00 98.31 95 GLU A O 1
ATOM 751 N N . ASN A 1 96 ? -15.242 6.735 3.333 1.00 96.88 96 ASN A N 1
ATOM 752 C CA . ASN A 1 96 ? -14.858 8.066 2.861 1.00 96.88 96 ASN A CA 1
ATOM 753 C C . ASN A 1 96 ? -13.409 8.436 3.243 1.00 96.88 96 ASN A C 1
ATOM 755 O O . ASN A 1 96 ? -13.134 9.543 3.721 1.00 96.88 96 ASN A O 1
ATOM 759 N N . ARG A 1 97 ? -12.492 7.471 3.070 1.00 96.06 97 ARG A N 1
ATOM 760 C CA . ARG A 1 97 ? -11.061 7.477 3.438 1.00 96.06 97 ARG A CA 1
ATOM 761 C C . ARG A 1 97 ? -10.738 7.447 4.935 1.00 96.06 97 ARG A C 1
ATOM 763 O O . ARG A 1 97 ? -9.561 7.371 5.288 1.00 96.06 97 ARG A O 1
ATOM 770 N N . HIS A 1 98 ? -11.733 7.519 5.810 1.00 97.69 98 HIS A N 1
ATOM 771 C CA . HIS A 1 98 ? -11.513 7.525 7.252 1.00 97.69 98 HIS A CA 1
ATOM 772 C C . HIS A 1 98 ? -11.605 6.119 7.819 1.00 97.69 98 HIS A C 1
ATOM 774 O O . HIS A 1 98 ? -12.458 5.337 7.409 1.00 97.69 98 HIS A O 1
ATOM 780 N N . VAL A 1 99 ? -10.763 5.815 8.799 1.00 98.62 99 VAL A N 1
ATOM 781 C CA . VAL A 1 99 ? -10.821 4.548 9.522 1.00 98.62 99 VAL A CA 1
ATOM 782 C C . VAL A 1 99 ? -12.034 4.554 10.448 1.00 98.62 99 VAL A C 1
ATOM 784 O O . VAL A 1 99 ? -12.085 5.312 11.421 1.00 98.62 99 VAL A O 1
ATOM 787 N N . THR A 1 100 ? -12.994 3.676 10.174 1.00 98.69 100 THR A N 1
ATOM 788 C CA . THR A 1 100 ? -14.234 3.535 10.955 1.00 98.69 100 THR A CA 1
ATOM 789 C C . THR A 1 100 ? -14.250 2.296 11.840 1.00 98.69 100 THR A C 1
ATOM 791 O O . THR A 1 100 ? -15.031 2.236 12.790 1.00 98.69 100 THR A O 1
ATOM 794 N N . ALA A 1 101 ? -13.380 1.316 11.583 1.00 98.69 101 ALA A N 1
ATOM 795 C CA . ALA A 1 101 ? -13.194 0.173 12.469 1.00 98.69 101 ALA A CA 1
ATOM 796 C C . ALA A 1 101 ? -11.802 -0.454 12.330 1.00 98.69 101 ALA A C 1
ATOM 798 O O . ALA A 1 101 ? -11.237 -0.515 11.242 1.00 98.69 101 ALA A O 1
ATOM 799 N N . VAL A 1 102 ? -11.312 -1.023 13.434 1.00 98.75 102 VAL A N 1
ATOM 800 C CA . VAL A 1 102 ? -10.193 -1.976 13.453 1.00 98.75 102 VAL A CA 1
ATOM 801 C C . VAL A 1 102 ? -10.671 -3.261 14.131 1.00 98.75 102 VAL A C 1
ATOM 803 O O . VAL A 1 102 ? -11.031 -3.259 15.317 1.00 98.75 102 VAL A O 1
ATOM 806 N N . ARG A 1 103 ? -10.722 -4.358 13.373 1.00 98.56 103 ARG A N 1
ATOM 807 C CA . ARG A 1 103 ? -11.253 -5.667 13.783 1.00 98.56 103 ARG A CA 1
ATOM 808 C C . ARG A 1 103 ? -10.107 -6.630 14.086 1.00 98.56 103 ARG A C 1
ATOM 810 O O . ARG A 1 103 ? -9.146 -6.680 13.333 1.00 98.56 103 ARG A O 1
ATOM 817 N N . GLY A 1 104 ? -10.245 -7.378 15.175 1.00 97.94 104 GLY A N 1
ATOM 818 C CA . GLY A 1 104 ? -9.227 -8.285 15.709 1.00 97.94 104 GLY A CA 1
ATOM 819 C C . GLY A 1 104 ? -9.214 -8.253 17.239 1.00 97.94 104 GLY A C 1
ATOM 820 O O . GLY A 1 104 ? -9.715 -7.296 17.846 1.00 97.94 104 GLY A O 1
ATOM 821 N N . ALA A 1 105 ? -8.677 -9.295 17.860 1.00 98.25 105 ALA A N 1
ATOM 822 C CA . ALA A 1 105 ? -8.657 -9.488 19.307 1.00 98.25 105 ALA A CA 1
ATOM 823 C C . ALA A 1 105 ? -7.247 -9.447 19.921 1.00 98.25 105 ALA A C 1
ATOM 825 O O . ALA A 1 105 ? -7.143 -9.373 21.146 1.00 98.25 105 ALA A O 1
ATOM 826 N N . SER A 1 106 ? -6.184 -9.479 19.111 1.00 98.44 106 SER A N 1
ATOM 827 C CA . SER A 1 106 ? -4.802 -9.468 19.589 1.00 98.44 106 SER A CA 1
ATOM 828 C C . SER A 1 106 ? -4.409 -8.135 20.236 1.00 98.44 106 SER A C 1
ATOM 830 O O . SER A 1 106 ? -5.084 -7.105 20.098 1.00 98.44 106 SER A O 1
ATOM 832 N N . ASP A 1 107 ? -3.278 -8.137 20.944 1.00 98.00 107 ASP A N 1
ATOM 833 C CA . ASP A 1 107 ? -2.709 -6.911 21.498 1.00 98.00 107 ASP A CA 1
ATOM 834 C C . ASP A 1 107 ? -2.305 -5.922 20.399 1.00 98.00 107 ASP A C 1
ATOM 836 O O . ASP A 1 107 ? -2.535 -4.721 20.543 1.00 98.00 107 ASP A O 1
ATOM 840 N N . GLU A 1 108 ? -1.793 -6.407 19.267 1.00 98.25 108 GLU A N 1
ATOM 841 C CA . GLU A 1 108 ? -1.508 -5.587 18.089 1.00 98.25 108 GLU A CA 1
ATOM 842 C C . GLU A 1 108 ? -2.791 -4.967 17.530 1.00 98.25 108 GLU A C 1
ATOM 844 O O . GLU A 1 108 ? -2.820 -3.763 17.273 1.00 98.25 108 GLU A O 1
ATOM 849 N N . ALA A 1 109 ? -3.886 -5.731 17.438 1.00 98.44 109 ALA A N 1
ATOM 850 C CA . ALA A 1 109 ? -5.184 -5.204 17.013 1.00 98.44 109 ALA A CA 1
ATOM 851 C C . ALA A 1 109 ? -5.699 -4.116 17.963 1.00 98.44 109 ALA A C 1
ATOM 853 O O . ALA A 1 109 ? -6.277 -3.118 17.527 1.00 98.44 109 ALA A O 1
ATOM 854 N N . ARG A 1 110 ? -5.477 -4.274 19.273 1.00 98.44 110 ARG A N 1
ATOM 855 C CA . ARG A 1 110 ? -5.815 -3.261 20.280 1.00 98.44 110 ARG A CA 1
ATOM 856 C C . ARG A 1 110 ? -4.976 -1.992 20.130 1.00 98.44 110 ARG A C 1
ATOM 858 O O . ARG A 1 110 ? -5.544 -0.905 20.220 1.00 98.44 110 ARG A O 1
ATOM 865 N N . ILE A 1 111 ? -3.673 -2.119 19.882 1.00 98.06 111 ILE A N 1
ATOM 866 C CA . ILE A 1 111 ? -2.773 -0.980 19.642 1.00 98.06 111 ILE A CA 1
ATOM 867 C C . ILE A 1 111 ? -3.185 -0.241 18.366 1.00 98.06 111 ILE A C 1
ATOM 869 O O . ILE A 1 111 ? -3.379 0.973 18.400 1.00 98.06 111 ILE A O 1
ATOM 873 N N . LEU A 1 112 ? -3.386 -0.966 17.262 1.00 98.38 112 LEU A N 1
ATOM 874 C CA . LEU A 1 112 ? -3.837 -0.382 15.999 1.00 98.38 112 LEU A CA 1
ATOM 875 C C . LEU A 1 112 ? -5.197 0.299 16.149 1.00 98.38 112 LEU A C 1
ATOM 877 O O . LEU A 1 112 ? -5.410 1.364 15.587 1.00 98.38 112 LEU A O 1
ATOM 881 N N . ARG A 1 113 ? -6.116 -0.252 16.946 1.00 98.31 113 ARG A N 1
ATOM 882 C CA . ARG A 1 113 ? -7.411 0.390 17.200 1.00 98.31 113 ARG A CA 1
ATOM 883 C C . ARG A 1 113 ? -7.284 1.718 17.944 1.00 98.31 113 ARG A C 1
ATOM 885 O O . ARG A 1 113 ? -7.942 2.672 17.550 1.00 98.31 113 ARG A O 1
ATOM 892 N N . ASP A 1 114 ? -6.473 1.803 18.998 1.00 97.19 114 ASP A N 1
ATOM 893 C CA . ASP A 1 114 ? -6.258 3.086 19.696 1.00 97.19 114 ASP A CA 1
ATOM 894 C C . ASP A 1 114 ? -5.584 4.124 18.786 1.00 97.19 114 ASP A C 1
ATOM 896 O O . ASP A 1 114 ? -5.895 5.313 18.849 1.00 97.19 114 ASP A O 1
ATOM 900 N N . MET A 1 115 ? -4.691 3.656 17.914 1.00 96.44 115 MET A N 1
ATOM 901 C CA . MET A 1 115 ? -3.923 4.497 17.010 1.00 96.44 115 MET A CA 1
ATOM 902 C C . MET A 1 115 ? -4.747 5.015 15.822 1.00 96.44 115 MET A C 1
ATOM 904 O O . MET A 1 115 ? -4.763 6.215 15.565 1.00 96.44 115 MET A O 1
ATOM 908 N N . LEU A 1 116 ? -5.407 4.116 15.089 1.00 98.25 116 LEU A N 1
ATOM 909 C CA . LEU A 1 116 ? -5.924 4.379 13.744 1.00 98.25 116 LEU A CA 1
ATOM 910 C C . LEU A 1 116 ? -7.354 4.914 13.717 1.00 98.25 116 LEU A C 1
ATOM 912 O O . LEU A 1 116 ? -7.734 5.530 12.728 1.00 98.25 116 LEU A O 1
ATOM 916 N N . MET A 1 117 ? -8.171 4.657 14.742 1.00 98.31 117 MET A N 1
ATOM 917 C CA . MET A 1 117 ? -9.593 5.023 14.723 1.00 98.31 117 MET A CA 1
ATOM 918 C C . MET A 1 117 ? -9.796 6.525 14.469 1.00 98.31 117 MET A C 1
ATOM 920 O O . MET A 1 117 ? -9.234 7.365 15.170 1.00 98.31 117 MET A O 1
ATOM 924 N N . GLY A 1 118 ? -10.614 6.859 13.465 1.00 97.44 118 GLY A N 1
ATOM 925 C CA . GLY A 1 118 ? -10.846 8.236 13.016 1.00 97.44 118 GLY A CA 1
ATOM 926 C C . GLY A 1 118 ? -9.712 8.843 12.180 1.00 97.44 118 GLY A C 1
ATOM 927 O O . GLY A 1 118 ? -9.858 9.962 11.694 1.00 97.44 118 GLY A O 1
ATOM 928 N N . GLY A 1 119 ? -8.600 8.126 12.001 1.00 97.06 119 GLY A N 1
ATOM 929 C CA . GLY A 1 119 ? -7.514 8.508 11.107 1.00 97.06 119 GLY A CA 1
ATOM 930 C C . GLY A 1 119 ? -7.937 8.503 9.639 1.00 97.06 119 GLY A C 1
ATOM 931 O O . GLY A 1 119 ? -8.990 7.979 9.271 1.00 97.06 119 GLY A O 1
ATOM 932 N N . LYS A 1 120 ? -7.108 9.101 8.791 1.00 96.06 120 LYS A N 1
ATOM 933 C CA . LYS A 1 120 ? -7.380 9.377 7.383 1.00 96.06 120 LYS A CA 1
ATOM 934 C C . LYS A 1 120 ? -6.312 8.721 6.518 1.00 96.06 120 LYS A C 1
ATOM 936 O O . LYS A 1 120 ? -5.132 9.003 6.696 1.00 96.06 120 LYS A O 1
ATOM 941 N N . LEU A 1 121 ? -6.714 7.905 5.546 1.00 96.62 121 LEU A N 1
ATOM 942 C CA . LEU A 1 121 ? -5.786 7.416 4.528 1.00 96.62 121 LEU A CA 1
ATOM 943 C C . LEU A 1 121 ? -5.245 8.607 3.723 1.00 96.62 121 LEU A C 1
ATOM 945 O O . LEU A 1 121 ? -6.027 9.360 3.131 1.00 96.62 121 LEU A O 1
ATOM 949 N N . ILE A 1 122 ? -3.924 8.773 3.706 1.00 94.44 122 ILE A N 1
ATOM 950 C CA . ILE A 1 122 ? -3.235 9.810 2.924 1.00 94.44 122 ILE A CA 1
ATOM 951 C C . ILE A 1 122 ? -2.350 9.241 1.823 1.00 94.44 122 ILE A C 1
ATOM 953 O O . ILE A 1 122 ? -2.075 9.953 0.857 1.00 94.44 122 ILE A O 1
ATOM 957 N N . GLU A 1 123 ? -1.977 7.967 1.939 1.00 93.06 123 GLU A N 1
ATOM 958 C CA . GLU A 1 123 ? -1.157 7.243 0.976 1.00 93.06 123 GLU A CA 1
ATOM 959 C C . GLU A 1 123 ? -1.748 5.849 0.758 1.00 93.06 123 GLU A C 1
ATOM 961 O O . GLU A 1 123 ? -1.866 5.044 1.677 1.00 93.06 123 GLU A O 1
ATOM 966 N N . GLY A 1 124 ? -2.183 5.576 -0.468 1.00 92.81 124 GLY A N 1
ATOM 967 C CA . GLY A 1 124 ? -2.823 4.337 -0.882 1.00 92.81 124 GLY A CA 1
ATOM 968 C C . GLY A 1 124 ? -1.923 3.542 -1.817 1.00 92.81 124 GLY A C 1
ATOM 969 O O . GLY A 1 124 ? -1.808 3.869 -3.002 1.00 92.81 124 GLY A O 1
ATOM 970 N N . GLY A 1 125 ? -1.330 2.467 -1.297 1.00 92.50 125 GLY A N 1
ATOM 971 C CA . GLY A 1 125 ? -0.550 1.521 -2.085 1.00 92.50 125 GLY A CA 1
ATOM 972 C C . GLY A 1 125 ? 0.770 2.104 -2.577 1.00 92.50 125 GLY A C 1
ATOM 973 O O . GLY A 1 125 ? 1.054 2.062 -3.772 1.00 92.50 125 GLY A O 1
ATOM 974 N N . GLY A 1 126 ? 1.571 2.670 -1.681 1.00 92.44 126 GLY A N 1
ATOM 975 C CA . GLY A 1 126 ? 2.954 2.995 -1.996 1.00 92.44 126 GLY A CA 1
ATOM 976 C C . GLY A 1 126 ? 3.774 1.746 -2.264 1.00 92.44 126 GLY A C 1
ATOM 977 O O . GLY A 1 126 ? 3.737 0.799 -1.482 1.00 92.44 126 GLY A O 1
ATOM 978 N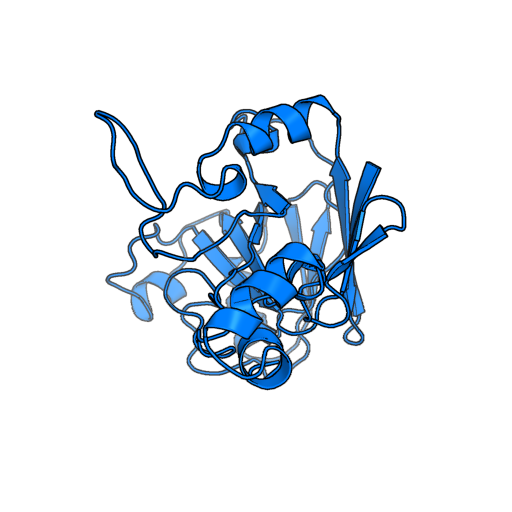 N . CYS A 1 127 ? 4.465 1.717 -3.404 1.00 91.06 127 CYS A N 1
ATOM 979 C CA . CYS A 1 127 ? 5.094 0.512 -3.934 1.00 91.06 127 CYS A CA 1
ATOM 980 C C . CYS A 1 127 ? 6.566 0.765 -4.248 1.00 91.06 127 CYS A C 1
ATOM 982 O O . CYS A 1 127 ? 6.903 1.662 -5.019 1.00 91.06 127 CYS A O 1
ATOM 984 N N . GLY A 1 128 ? 7.453 -0.073 -3.715 1.00 88.19 128 GLY A N 1
ATOM 985 C CA . GLY A 1 128 ? 8.849 -0.115 -4.136 1.00 88.19 128 GLY A CA 1
ATOM 986 C C . GLY A 1 128 ? 9.021 -0.619 -5.571 1.00 88.19 128 GLY A C 1
ATOM 987 O O . GLY A 1 128 ? 8.144 -1.287 -6.114 1.00 88.19 128 GLY A O 1
ATOM 988 N N . PHE A 1 129 ? 10.146 -0.290 -6.208 1.00 88.19 129 PHE A N 1
ATOM 989 C CA . PHE A 1 129 ? 10.471 -0.727 -7.578 1.00 88.19 129 PHE A CA 1
ATOM 990 C C . PHE A 1 129 ? 11.868 -1.364 -7.667 1.00 88.19 129 PHE A C 1
ATOM 992 O O . PHE A 1 129 ? 12.451 -1.428 -8.746 1.00 88.19 129 PHE A O 1
ATOM 999 N N . ASN A 1 130 ? 12.429 -1.830 -6.545 1.00 88.12 130 ASN A N 1
ATOM 1000 C CA . ASN A 1 130 ? 13.772 -2.409 -6.487 1.00 88.12 130 ASN A CA 1
ATOM 1001 C C . ASN A 1 130 ? 13.729 -3.932 -6.293 1.00 88.12 130 ASN A C 1
ATOM 1003 O O . ASN A 1 130 ? 13.597 -4.385 -5.155 1.00 88.12 130 ASN A O 1
ATOM 1007 N N . PRO A 1 131 ? 13.898 -4.745 -7.353 1.00 88.38 131 PRO A N 1
ATOM 1008 C CA . PRO A 1 131 ? 13.850 -6.206 -7.250 1.00 88.38 131 PRO A CA 1
ATOM 1009 C C . PRO A 1 131 ? 14.889 -6.822 -6.305 1.00 88.38 131 PRO A C 1
ATOM 1011 O O . PRO A 1 131 ? 14.754 -7.976 -5.913 1.00 88.38 131 PRO A O 1
ATOM 1014 N N . LYS A 1 132 ? 15.936 -6.082 -5.920 1.00 86.69 132 LYS A N 1
ATOM 1015 C CA . LYS A 1 132 ? 16.957 -6.552 -4.971 1.00 86.69 132 LYS A CA 1
ATOM 1016 C C . LYS A 1 132 ? 16.703 -6.087 -3.536 1.00 86.69 132 LYS A C 1
ATOM 1018 O O . LYS A 1 132 ? 17.456 -6.475 -2.645 1.00 86.69 132 LYS A O 1
ATOM 1023 N N . ALA A 1 133 ? 15.680 -5.268 -3.296 1.00 89.00 133 ALA A N 1
ATOM 1024 C CA . ALA A 1 133 ? 15.301 -4.892 -1.943 1.00 89.00 133 ALA A CA 1
ATOM 1025 C C . ALA A 1 133 ? 14.689 -6.101 -1.207 1.00 89.00 133 ALA A C 1
ATOM 1027 O O . ALA A 1 133 ? 13.871 -6.818 -1.787 1.00 89.00 133 ALA A O 1
ATOM 1028 N N . PRO A 1 134 ? 15.044 -6.340 0.068 1.00 90.38 134 PRO A N 1
ATOM 1029 C CA . PRO A 1 134 ? 14.428 -7.406 0.845 1.00 90.38 134 PRO A CA 1
ATOM 1030 C C . PRO A 1 134 ? 12.935 -7.141 1.064 1.00 90.38 134 PRO A C 1
ATOM 1032 O O . PRO A 1 134 ? 12.551 -6.095 1.588 1.00 90.38 134 PRO A O 1
ATOM 1035 N N . ARG A 1 135 ? 12.092 -8.123 0.729 1.00 91.56 135 ARG A N 1
ATOM 1036 C CA . ARG A 1 135 ? 10.629 -8.001 0.812 1.00 91.56 135 ARG A CA 1
ATOM 1037 C C . ARG A 1 135 ? 10.119 -7.633 2.201 1.00 91.56 135 ARG A C 1
ATOM 1039 O O . ARG A 1 135 ? 9.254 -6.772 2.322 1.00 91.56 135 ARG A O 1
ATOM 1046 N N . HIS A 1 136 ? 10.697 -8.230 3.239 1.00 93.19 136 HIS A N 1
ATOM 1047 C CA . HIS A 1 136 ? 10.260 -8.071 4.628 1.00 93.19 136 HIS A CA 1
ATOM 1048 C C . HIS A 1 136 ? 11.048 -7.007 5.412 1.00 93.19 136 HIS A C 1
ATOM 1050 O O . HIS A 1 136 ? 10.952 -6.947 6.634 1.00 93.19 136 HIS A O 1
ATOM 1056 N N . THR A 1 137 ? 11.824 -6.153 4.738 1.00 91.81 137 THR A N 1
ATOM 1057 C CA . THR A 1 137 ? 12.406 -4.958 5.363 1.00 91.81 137 THR A CA 1
ATOM 1058 C C . THR A 1 137 ? 11.488 -3.777 5.096 1.00 91.81 137 THR A C 1
ATOM 1060 O O . THR A 1 137 ? 11.460 -3.258 3.985 1.00 91.81 137 THR A O 1
ATOM 1063 N N . ILE A 1 138 ? 10.722 -3.380 6.114 1.00 90.75 138 ILE A N 1
ATOM 1064 C CA . ILE A 1 138 ? 9.665 -2.373 5.958 1.00 90.75 138 ILE A CA 1
ATOM 1065 C C . ILE A 1 138 ? 10.036 -0.984 6.495 1.00 90.75 138 ILE A C 1
ATOM 1067 O O . ILE A 1 138 ? 9.433 -0.005 6.096 1.00 90.75 138 ILE A O 1
ATOM 1071 N N . TYR A 1 139 ? 11.016 -0.853 7.388 1.00 86.12 139 TYR A N 1
ATOM 1072 C CA . TYR A 1 139 ? 11.423 0.460 7.906 1.00 86.12 139 TYR A CA 1
ATOM 1073 C C . TYR A 1 139 ? 12.298 1.217 6.885 1.00 86.12 139 TYR A C 1
ATOM 1075 O O . TYR A 1 139 ? 13.172 0.583 6.284 1.00 86.12 139 TYR A O 1
ATOM 1083 N N . PRO A 1 140 ? 12.158 2.553 6.727 1.00 81.25 140 PRO A N 1
ATOM 1084 C CA . PRO A 1 140 ? 11.283 3.461 7.487 1.00 81.25 140 PRO A CA 1
ATOM 1085 C C . PRO A 1 140 ? 9.884 3.733 6.914 1.00 81.25 140 PRO A C 1
ATOM 1087 O O . PRO A 1 140 ? 9.090 4.314 7.645 1.00 81.25 140 PRO A O 1
ATOM 1090 N N . ALA A 1 141 ? 9.588 3.346 5.668 1.00 80.75 141 ALA A N 1
ATOM 1091 C CA . ALA A 1 141 ? 8.392 3.791 4.930 1.00 80.75 141 ALA A CA 1
ATOM 1092 C C . ALA A 1 141 ? 7.800 2.672 4.044 1.00 80.75 141 ALA A C 1
ATOM 1094 O O . ALA A 1 141 ? 7.628 2.808 2.835 1.00 80.75 141 ALA A O 1
ATOM 1095 N N . GLY A 1 142 ? 7.611 1.484 4.615 1.00 87.44 142 GLY A N 1
ATOM 1096 C CA . GLY A 1 142 ? 7.221 0.285 3.875 1.00 87.44 142 GLY A CA 1
ATOM 1097 C C . GLY A 1 142 ? 8.370 -0.408 3.129 1.00 87.44 142 GLY A C 1
ATOM 1098 O O . GLY A 1 142 ? 9.536 -0.012 3.166 1.00 87.44 142 GLY A O 1
ATOM 1099 N N . SER A 1 143 ? 8.035 -1.512 2.458 1.00 90.56 143 SER A N 1
ATOM 1100 C CA . SER A 1 143 ? 9.014 -2.296 1.700 1.00 90.56 143 SER A CA 1
ATOM 1101 C C . SER A 1 143 ? 9.353 -1.641 0.362 1.00 90.56 143 SER A C 1
ATOM 1103 O O . SER A 1 143 ? 8.471 -1.229 -0.390 1.00 90.56 143 SER A O 1
ATOM 1105 N N . ASN A 1 144 ? 10.644 -1.612 0.028 1.00 89.69 144 ASN A N 1
ATOM 1106 C CA . ASN A 1 144 ? 11.122 -1.198 -1.295 1.00 89.69 144 ASN A CA 1
ATOM 1107 C C . ASN A 1 144 ? 11.085 -2.333 -2.332 1.00 89.69 144 ASN A C 1
ATOM 1109 O O . ASN A 1 144 ? 11.416 -2.106 -3.502 1.00 89.69 144 ASN A O 1
ATOM 1113 N N . ALA A 1 145 ? 10.691 -3.540 -1.921 1.00 91.75 145 ALA A N 1
ATOM 1114 C CA . ALA A 1 145 ? 10.526 -4.648 -2.842 1.00 91.75 145 ALA A CA 1
ATOM 1115 C C . ALA A 1 145 ? 9.290 -4.434 -3.736 1.00 91.75 145 ALA A C 1
ATOM 1117 O O . ALA A 1 145 ? 8.237 -4.013 -3.250 1.00 91.75 145 ALA A O 1
ATOM 1118 N N . PRO A 1 146 ? 9.389 -4.744 -5.036 1.00 92.56 146 PRO A N 1
ATOM 1119 C CA . PRO A 1 146 ? 8.290 -4.585 -5.962 1.00 92.56 146 PRO A CA 1
ATOM 1120 C C . PRO A 1 146 ? 7.065 -5.401 -5.565 1.00 92.56 146 PRO A C 1
ATOM 1122 O O . PRO A 1 146 ? 7.157 -6.571 -5.186 1.00 92.56 146 PRO A O 1
ATOM 1125 N N . GLY A 1 147 ? 5.909 -4.748 -5.664 1.00 94.31 147 GLY A N 1
ATOM 1126 C CA . GLY A 1 147 ? 4.596 -5.327 -5.401 1.00 94.31 147 GLY A CA 1
ATOM 1127 C C . GLY A 1 147 ? 4.241 -5.495 -3.920 1.00 94.31 147 GLY A C 1
ATOM 1128 O O . GLY A 1 147 ? 3.077 -5.745 -3.615 1.00 94.31 147 GLY A O 1
ATOM 1129 N N . ALA A 1 148 ? 5.187 -5.283 -2.999 1.00 95.00 148 ALA A N 1
ATOM 1130 C CA . ALA A 1 148 ? 4.854 -5.012 -1.607 1.00 95.00 148 ALA A CA 1
ATOM 1131 C C . ALA A 1 148 ? 4.333 -3.573 -1.490 1.00 95.00 148 ALA A C 1
ATOM 1133 O O . ALA A 1 148 ? 4.896 -2.645 -2.074 1.00 95.00 148 ALA A O 1
ATOM 1134 N N . LEU A 1 149 ? 3.243 -3.402 -0.748 1.00 96.44 149 LEU A N 1
ATOM 1135 C CA . LEU A 1 149 ? 2.531 -2.137 -0.628 1.00 96.44 149 LEU A CA 1
ATOM 1136 C C . LEU A 1 149 ? 2.562 -1.634 0.801 1.00 96.44 149 LEU A C 1
ATOM 1138 O O . LEU A 1 149 ? 2.410 -2.428 1.731 1.00 96.44 149 LEU A O 1
ATOM 1142 N N . HIS A 1 150 ? 2.652 -0.319 0.959 1.00 95.88 150 HIS A N 1
ATOM 1143 C CA . HIS A 1 150 ? 2.277 0.340 2.198 1.00 95.88 150 HIS A CA 1
ATOM 1144 C C . HIS A 1 150 ? 1.078 1.278 2.017 1.00 95.88 150 HIS A C 1
ATOM 1146 O O . HIS A 1 150 ? 0.735 1.697 0.907 1.00 95.88 150 HIS A O 1
ATOM 1152 N N . PHE A 1 151 ? 0.425 1.565 3.136 1.00 97.31 151 PHE A N 1
ATOM 1153 C CA . PHE A 1 151 ? -0.735 2.430 3.246 1.00 97.31 151 PHE A CA 1
ATOM 1154 C C . PHE A 1 151 ? -0.531 3.368 4.432 1.00 97.31 151 PHE A C 1
ATOM 1156 O O . PHE A 1 151 ? -0.604 2.926 5.582 1.00 97.31 151 PHE A O 1
ATOM 1163 N N . GLY A 1 152 ? -0.274 4.637 4.129 1.00 95.38 152 GLY A N 1
ATOM 1164 C CA . GLY A 1 152 ? -0.028 5.685 5.110 1.00 95.38 152 GLY A CA 1
ATOM 1165 C C . GLY A 1 152 ? -1.333 6.298 5.599 1.00 95.38 152 GLY A C 1
ATOM 1166 O O . GLY A 1 152 ? -2.160 6.780 4.811 1.00 95.38 152 GLY A O 1
ATOM 1167 N N . ILE A 1 153 ? -1.529 6.268 6.913 1.00 96.75 153 ILE A N 1
ATOM 1168 C CA . ILE A 1 153 ? -2.701 6.810 7.599 1.00 96.75 153 ILE A CA 1
ATOM 1169 C C . ILE A 1 153 ? -2.248 7.921 8.537 1.00 96.75 153 ILE A C 1
ATOM 1171 O O . ILE A 1 153 ? -1.485 7.678 9.472 1.00 96.75 153 ILE A O 1
ATOM 1175 N N . ASP A 1 154 ? -2.800 9.113 8.340 1.00 95.38 154 ASP A N 1
ATOM 1176 C CA . ASP A 1 154 ? -2.691 10.184 9.321 1.00 95.38 154 ASP A CA 1
ATOM 1177 C C . ASP A 1 154 ? -3.672 9.930 10.469 1.00 95.38 154 ASP A C 1
ATOM 1179 O O . ASP A 1 154 ? -4.876 9.765 10.267 1.00 95.38 154 ASP A O 1
ATOM 1183 N N . LEU A 1 155 ? -3.170 9.899 11.695 1.00 96.38 155 LEU A N 1
ATOM 1184 C CA . LEU A 1 155 ? -3.922 9.613 12.906 1.00 96.38 155 LEU A CA 1
ATOM 1185 C C . LEU A 1 155 ? -4.724 10.837 13.359 1.00 96.38 155 LEU A C 1
ATOM 1187 O O . LEU A 1 155 ? -4.274 11.978 13.257 1.00 96.38 155 LEU A O 1
ATOM 1191 N N . ALA A 1 156 ? -5.884 10.601 13.976 1.00 95.31 156 ALA A N 1
ATOM 1192 C CA . ALA A 1 156 ? -6.709 11.673 14.545 1.00 95.31 156 ALA A CA 1
ATOM 1193 C C . ALA A 1 156 ? -6.038 12.398 15.732 1.00 95.31 156 ALA A C 1
ATOM 1195 O O . ALA A 1 156 ? -6.409 13.519 16.081 1.00 95.31 156 ALA A O 1
ATOM 1196 N N . LYS A 1 157 ? -5.068 11.744 16.378 1.00 93.50 157 LYS A N 1
ATOM 1197 C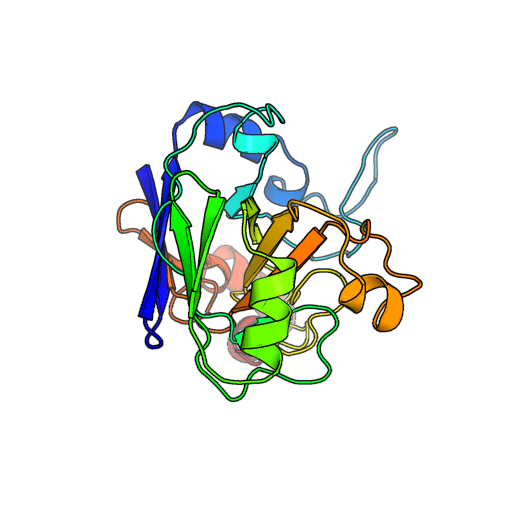 CA . LYS A 1 157 ? -4.279 12.261 17.501 1.00 93.50 157 LYS A CA 1
ATOM 1198 C C . LYS A 1 157 ? -2.889 11.609 17.494 1.00 93.50 157 LYS A C 1
ATOM 1200 O O . LYS A 1 157 ? -2.752 10.499 16.981 1.00 93.50 157 LYS A O 1
ATOM 1205 N N . PRO A 1 158 ? -1.871 12.233 18.109 1.00 93.75 158 PRO A N 1
ATOM 1206 C CA . PRO A 1 158 ? -0.576 11.588 18.292 1.00 93.75 158 PRO A CA 1
ATOM 1207 C C . PRO A 1 158 ? -0.671 10.259 19.053 1.00 93.75 158 PRO A C 1
ATOM 1209 O O . PRO A 1 158 ? -1.416 10.156 20.028 1.00 93.75 158 PRO A O 1
ATOM 1212 N N . SER A 1 159 ? 0.134 9.275 18.653 1.00 94.06 159 SER A N 1
ATOM 1213 C CA . SER A 1 159 ? 0.206 7.955 19.280 1.00 94.06 159 SER A CA 1
ATOM 1214 C C . SER A 1 159 ? 1.371 7.843 20.261 1.00 94.06 159 SER A C 1
ATOM 1216 O O . SER A 1 159 ? 2.537 8.046 19.914 1.00 94.06 159 SER A O 1
ATOM 1218 N N . ASP A 1 160 ? 1.068 7.438 21.494 1.00 92.94 160 ASP A N 1
ATOM 1219 C CA . ASP A 1 160 ? 2.093 7.135 22.495 1.00 92.94 160 ASP A CA 1
ATOM 1220 C C . ASP A 1 160 ? 2.876 5.863 22.167 1.00 92.94 160 ASP A C 1
ATOM 1222 O O . ASP A 1 160 ? 4.026 5.734 22.586 1.00 92.94 160 ASP A O 1
ATOM 1226 N N . TYR A 1 161 ? 2.283 4.930 21.418 1.00 94.44 161 TYR A N 1
ATOM 1227 C CA . TYR A 1 161 ? 2.998 3.747 20.948 1.00 94.44 161 TYR A CA 1
ATOM 1228 C C . TYR A 1 161 ? 4.131 4.147 20.000 1.00 94.44 161 TYR A C 1
ATOM 1230 O O . TYR A 1 161 ? 5.276 3.768 20.238 1.00 94.44 161 TYR A O 1
ATOM 1238 N N . ILE A 1 162 ? 3.838 4.992 19.002 1.00 92.00 162 ILE A N 1
ATOM 1239 C CA . ILE A 1 162 ? 4.842 5.493 18.050 1.00 92.00 162 ILE A CA 1
ATOM 1240 C C . ILE A 1 162 ? 5.975 6.202 18.794 1.00 92.00 162 ILE A C 1
ATOM 1242 O O . ILE A 1 162 ? 7.140 5.868 18.605 1.00 92.00 162 ILE A O 1
ATOM 1246 N N . ARG A 1 163 ? 5.645 7.112 19.718 1.00 91.12 163 ARG A N 1
ATOM 1247 C CA . ARG A 1 163 ? 6.646 7.844 20.515 1.00 91.12 163 ARG A CA 1
ATOM 1248 C C . ARG A 1 163 ? 7.586 6.928 21.302 1.00 91.12 163 ARG A C 1
ATOM 1250 O O . ARG A 1 163 ? 8.754 7.260 21.468 1.00 91.12 163 ARG A O 1
ATOM 1257 N N . LYS A 1 164 ? 7.076 5.807 21.821 1.00 92.62 164 LYS A N 1
ATOM 1258 C CA . LYS A 1 164 ? 7.858 4.846 22.616 1.00 92.62 164 LYS A CA 1
ATOM 1259 C C . LYS A 1 164 ? 8.706 3.930 21.741 1.00 92.62 164 LYS A C 1
ATOM 1261 O O . LYS A 1 164 ? 9.853 3.666 22.084 1.00 92.62 164 LYS A O 1
ATOM 1266 N N . MET A 1 165 ? 8.134 3.433 20.647 1.00 92.19 165 MET A N 1
ATOM 1267 C CA . MET A 1 165 ? 8.758 2.403 19.814 1.00 92.19 165 MET A CA 1
ATOM 1268 C C . MET A 1 165 ? 9.661 2.979 18.728 1.00 92.19 165 MET A C 1
ATOM 1270 O O . MET A 1 165 ? 10.597 2.315 18.294 1.00 92.19 165 MET A O 1
ATOM 1274 N N . MET A 1 166 ? 9.400 4.213 18.301 1.00 88.44 166 MET A N 1
ATOM 1275 C CA . MET A 1 166 ? 10.121 4.886 17.225 1.00 88.44 166 MET A CA 1
ATOM 1276 C C . MET A 1 166 ? 10.419 6.352 17.593 1.00 88.44 166 MET A C 1
ATOM 1278 O O . MET A 1 166 ? 9.976 7.273 16.910 1.00 88.44 166 MET A O 1
ATOM 1282 N N . PRO A 1 167 ? 11.172 6.608 18.681 1.00 79.81 167 PRO A N 1
ATOM 1283 C CA . PRO A 1 167 ? 11.368 7.960 19.220 1.00 79.81 167 PRO A CA 1
ATOM 1284 C C . PRO A 1 167 ? 12.111 8.920 18.277 1.00 79.81 167 PRO A C 1
ATOM 1286 O O . PRO A 1 167 ? 12.047 10.129 18.472 1.00 79.81 167 PRO A O 1
ATOM 1289 N N . MET A 1 168 ? 12.820 8.384 17.280 1.00 81.94 168 MET A N 1
ATOM 1290 C CA . MET A 1 168 ? 13.604 9.140 16.294 1.00 81.94 168 MET A CA 1
ATOM 1291 C C . MET A 1 168 ? 13.052 8.974 14.873 1.00 81.94 168 MET A C 1
ATOM 1293 O O . MET A 1 168 ? 13.792 9.167 13.911 1.00 81.94 168 MET A O 1
ATOM 1297 N N . TRP A 1 169 ? 11.798 8.536 14.729 1.00 80.81 169 TRP A N 1
ATOM 1298 C CA . TRP A 1 169 ? 11.190 8.426 13.408 1.00 80.81 169 TRP A CA 1
ATOM 1299 C C . TRP A 1 169 ? 11.043 9.811 12.781 1.00 80.81 169 TRP A C 1
ATOM 1301 O O . TRP A 1 169 ? 10.744 10.783 13.473 1.00 80.81 169 TRP A O 1
ATOM 1311 N N . GLU A 1 170 ? 11.304 9.889 11.480 1.00 70.75 170 GLU A N 1
ATOM 1312 C CA . GLU A 1 170 ? 11.286 11.147 10.730 1.00 70.75 170 GLU A CA 1
ATOM 1313 C C . GLU A 1 170 ? 9.855 11.672 10.551 1.00 70.75 170 GLU A C 1
ATOM 1315 O O . GLU A 1 170 ? 9.641 12.885 10.544 1.00 70.75 170 GLU A O 1
ATOM 1320 N N . GLU A 1 171 ? 8.881 10.762 10.477 1.00 73.38 171 GLU A N 1
ATOM 1321 C CA . GLU A 1 171 ? 7.466 11.104 10.403 1.00 73.38 171 GLU A CA 1
ATOM 1322 C C . GLU A 1 171 ? 6.916 11.511 11.778 1.00 73.38 171 GLU A C 1
ATOM 1324 O O . GLU A 1 171 ? 7.304 10.954 12.816 1.00 73.38 171 GLU A O 1
ATOM 1329 N N . PRO A 1 172 ? 5.986 12.483 11.832 1.00 77.56 172 PRO A N 1
ATOM 1330 C CA . PRO A 1 172 ? 5.401 12.892 13.094 1.00 77.56 172 PRO A CA 1
ATOM 1331 C C . PRO A 1 172 ? 4.634 11.708 13.712 1.00 77.56 172 PRO A C 1
ATOM 1333 O O . PRO A 1 172 ? 4.125 10.849 12.991 1.00 77.56 172 PRO A O 1
ATOM 1336 N N . PRO A 1 173 ? 4.441 11.663 15.048 1.00 81.25 173 PRO A N 1
ATOM 1337 C CA . PRO A 1 173 ? 3.762 10.554 15.734 1.00 81.25 173 PRO A CA 1
ATOM 1338 C C . PRO A 1 173 ? 2.247 10.486 15.453 1.00 81.25 173 PRO A C 1
ATOM 1340 O O . PRO A 1 173 ? 1.482 9.963 16.262 1.00 81.25 173 PRO A O 1
ATOM 1343 N N . VAL A 1 174 ? 1.817 11.077 14.341 1.00 90.19 174 VAL A N 1
ATOM 1344 C CA . VAL A 1 174 ? 0.478 11.090 13.763 1.00 90.19 174 VAL A CA 1
ATOM 1345 C C . VAL A 1 174 ? 0.461 10.417 12.391 1.00 90.19 174 VAL A C 1
ATOM 1347 O O . VAL A 1 174 ? -0.533 10.558 11.707 1.00 90.19 174 VAL A O 1
ATOM 1350 N N . HIS A 1 175 ? 1.505 9.704 11.978 1.00 93.38 175 HIS A N 1
ATOM 1351 C CA . HIS A 1 175 ? 1.521 8.957 10.722 1.00 93.38 175 HIS A CA 1
ATOM 1352 C C . HIS A 1 175 ? 1.751 7.473 11.008 1.00 93.38 175 HIS A C 1
ATOM 1354 O O . HIS A 1 175 ? 2.577 7.140 11.851 1.00 93.38 175 HIS A O 1
ATOM 1360 N N . GLN A 1 176 ? 1.022 6.569 10.359 1.00 95.12 176 GLN A N 1
ATOM 1361 C CA . GLN A 1 176 ? 1.252 5.130 10.476 1.00 95.12 176 GLN A CA 1
ATOM 1362 C C . GLN A 1 176 ? 1.155 4.458 9.115 1.00 95.12 176 GLN A C 1
ATOM 1364 O O . GLN A 1 176 ? 0.093 4.448 8.495 1.00 95.12 176 GLN A O 1
ATOM 1369 N N . ASP A 1 177 ? 2.237 3.785 8.743 1.00 94.50 177 ASP A N 1
ATOM 1370 C CA . ASP A 1 177 ? 2.289 2.929 7.569 1.00 94.50 177 ASP A CA 1
ATOM 1371 C C . ASP A 1 177 ? 1.913 1.492 7.915 1.00 94.50 177 ASP A C 1
ATOM 1373 O O . ASP A 1 177 ? 2.535 0.843 8.768 1.00 94.50 177 ASP A O 1
ATOM 1377 N N . LEU A 1 178 ? 0.894 0.991 7.225 1.00 97.69 178 LEU A N 1
ATOM 1378 C CA . LEU A 1 178 ? 0.480 -0.408 7.223 1.00 97.69 178 LEU A CA 1
ATOM 1379 C C . LEU A 1 178 ? 1.018 -1.097 5.973 1.00 97.69 178 LEU A C 1
ATOM 1381 O O . LEU A 1 178 ? 0.990 -0.502 4.906 1.00 97.69 178 LEU A O 1
ATOM 1385 N N . VAL A 1 179 ? 1.459 -2.350 6.068 1.00 97.81 179 VAL A N 1
ATOM 1386 C CA . VAL A 1 179 ? 2.122 -3.060 4.965 1.00 97.81 179 VAL A CA 1
ATOM 1387 C C . VAL A 1 179 ? 1.360 -4.324 4.578 1.00 97.81 179 VAL A C 1
ATOM 1389 O O . VAL A 1 179 ? 0.964 -5.116 5.435 1.00 97.81 179 VAL A O 1
ATOM 1392 N N . THR A 1 180 ? 1.207 -4.542 3.273 1.00 97.69 180 THR A N 1
ATOM 1393 C CA . THR A 1 180 ? 0.729 -5.799 2.677 1.00 97.69 180 THR A CA 1
ATOM 1394 C C . THR A 1 180 ? 1.748 -6.300 1.663 1.00 97.69 180 THR A C 1
ATOM 1396 O O . THR A 1 180 ? 2.267 -5.514 0.873 1.00 97.69 180 THR A O 1
ATOM 1399 N N . PHE A 1 181 ? 2.003 -7.599 1.635 1.00 96.62 181 PHE A N 1
ATOM 1400 C CA . PHE A 1 181 ? 2.995 -8.212 0.763 1.00 96.62 181 PHE A CA 1
ATOM 1401 C C . PHE A 1 181 ? 2.385 -8.906 -0.449 1.00 96.62 181 PHE A C 1
ATOM 1403 O O . PHE A 1 181 ? 3.079 -9.056 -1.430 1.00 96.62 181 PHE A O 1
ATOM 1410 N N . ASP A 1 182 ? 1.132 -9.332 -0.450 1.00 96.44 182 ASP A N 1
ATOM 1411 C CA . ASP A 1 182 ? 0.569 -10.162 -1.535 1.00 96.44 182 ASP A CA 1
ATOM 1412 C C . ASP A 1 182 ? -0.738 -9.594 -2.115 1.00 96.44 182 ASP A C 1
ATOM 1414 O O . ASP A 1 182 ? -1.532 -10.303 -2.733 1.00 96.44 182 ASP A O 1
ATOM 1418 N N . THR A 1 183 ? -0.963 -8.293 -1.946 1.00 98.06 183 THR A N 1
ATOM 1419 C CA . THR A 1 183 ? -2.139 -7.615 -2.494 1.00 98.06 183 THR A CA 1
ATOM 1420 C C . THR A 1 183 ? -2.126 -7.651 -4.020 1.00 98.06 183 THR A C 1
ATOM 1422 O O . THR A 1 183 ? -1.114 -7.380 -4.666 1.00 98.06 183 THR A O 1
ATOM 1425 N N . THR A 1 184 ? -3.279 -7.946 -4.612 1.00 98.44 184 THR A N 1
ATOM 1426 C CA . THR A 1 184 ? -3.554 -7.750 -6.038 1.00 98.44 184 THR A CA 1
ATOM 1427 C C . THR A 1 184 ? -4.132 -6.358 -6.249 1.00 98.44 184 THR A C 1
ATOM 1429 O O . THR A 1 184 ? -5.066 -5.959 -5.553 1.00 98.44 184 THR A O 1
ATOM 1432 N N . VAL A 1 185 ? -3.597 -5.623 -7.224 1.00 98.38 185 VAL A N 1
ATOM 1433 C CA . VAL A 1 185 ? -4.067 -4.281 -7.587 1.00 98.38 185 VAL A CA 1
ATOM 1434 C C . VAL A 1 185 ? -4.563 -4.284 -9.019 1.00 98.38 185 VAL A C 1
ATOM 1436 O O . VAL A 1 185 ? -3.827 -4.655 -9.935 1.00 98.3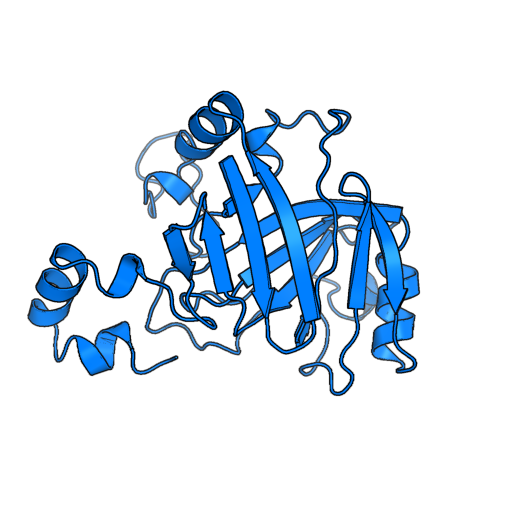8 185 VAL A O 1
ATOM 1439 N N . THR A 1 186 ? -5.793 -3.819 -9.229 1.00 98.12 186 THR A N 1
ATOM 1440 C CA . THR A 1 186 ? -6.365 -3.644 -10.570 1.00 98.12 186 THR A CA 1
ATOM 1441 C C . THR A 1 186 ? -6.787 -2.201 -10.817 1.00 98.12 186 THR A C 1
ATOM 1443 O O . THR A 1 186 ? -7.280 -1.522 -9.918 1.00 98.12 186 THR A O 1
ATOM 1446 N N . ALA A 1 187 ? -6.628 -1.737 -12.056 1.00 95.38 187 ALA A N 1
ATOM 1447 C CA . ALA A 1 187 ? -7.181 -0.481 -12.548 1.00 95.38 187 ALA A CA 1
ATOM 1448 C C . ALA A 1 187 ? -8.064 -0.764 -13.762 1.00 95.38 187 ALA A C 1
ATOM 1450 O O . ALA A 1 187 ? -7.569 -1.140 -14.821 1.00 95.38 187 ALA A O 1
ATOM 1451 N N . ASN A 1 188 ? -9.379 -0.578 -13.622 1.00 88.62 188 ASN A N 1
ATOM 1452 C CA . ASN A 1 188 ? -10.341 -0.833 -14.706 1.00 88.62 188 ASN A CA 1
ATOM 1453 C C . ASN A 1 188 ? -10.232 -2.245 -15.331 1.00 88.62 188 ASN A C 1
ATOM 1455 O O . ASN A 1 188 ? -10.349 -2.396 -16.544 1.00 88.62 188 ASN A O 1
ATOM 1459 N N . GLY A 1 189 ? -9.959 -3.266 -14.511 1.00 87.62 189 GLY A N 1
ATOM 1460 C CA . GLY A 1 189 ? -9.772 -4.651 -14.961 1.00 87.62 189 GLY A CA 1
ATOM 1461 C C . GLY A 1 189 ? -8.354 -4.999 -15.428 1.00 87.62 189 GLY A C 1
ATOM 1462 O O . GLY A 1 189 ? -8.050 -6.178 -15.573 1.00 87.62 189 GLY A O 1
ATOM 1463 N N . THR A 1 190 ? -7.465 -4.018 -15.602 1.00 96.19 190 THR A N 1
ATOM 1464 C CA . THR A 1 190 ? -6.042 -4.278 -15.852 1.00 96.19 190 THR A CA 1
ATOM 1465 C C . THR A 1 190 ? -5.334 -4.577 -14.538 1.00 96.19 190 THR A C 1
ATOM 1467 O O . THR A 1 190 ? -5.331 -3.736 -13.638 1.00 96.19 190 THR A O 1
ATOM 1470 N N . THR A 1 191 ? -4.706 -5.744 -14.433 1.00 97.81 191 THR A N 1
ATOM 1471 C CA . THR A 1 191 ? -3.875 -6.112 -13.280 1.00 97.81 191 THR A CA 1
ATOM 1472 C C . THR A 1 191 ? -2.545 -5.364 -13.317 1.00 97.81 191 THR A C 1
ATOM 1474 O O . THR A 1 191 ? -1.782 -5.484 -14.274 1.00 97.81 191 THR A O 1
ATOM 1477 N N . ILE A 1 192 ? -2.274 -4.588 -12.270 1.00 96.81 192 ILE A N 1
ATOM 1478 C CA . ILE A 1 192 ? -1.026 -3.838 -12.071 1.00 96.81 192 ILE A CA 1
ATOM 1479 C C . ILE A 1 192 ? -0.083 -4.619 -11.152 1.00 96.81 192 ILE A C 1
ATOM 1481 O O . ILE A 1 192 ? 1.120 -4.688 -11.404 1.00 96.81 192 ILE A O 1
ATOM 1485 N N . ILE A 1 193 ? -0.640 -5.228 -10.104 1.00 97.62 193 ILE A N 1
ATOM 1486 C CA . ILE A 1 193 ? 0.059 -6.151 -9.209 1.00 97.62 193 ILE A CA 1
ATOM 1487 C C . ILE A 1 193 ? -0.779 -7.423 -9.125 1.00 97.62 193 ILE A C 1
ATOM 1489 O O . ILE A 1 193 ? -1.978 -7.331 -8.875 1.00 97.62 193 ILE A O 1
ATOM 1493 N N . ASP A 1 194 ? -0.166 -8.584 -9.335 1.00 97.62 194 ASP A N 1
ATOM 1494 C CA . ASP A 1 194 ? -0.795 -9.901 -9.189 1.00 97.62 194 ASP A CA 1
ATOM 1495 C C . ASP A 1 194 ? -0.222 -10.590 -7.953 1.00 97.62 194 ASP A C 1
ATOM 1497 O O . ASP A 1 194 ? 0.942 -10.980 -7.954 1.00 97.62 194 ASP A O 1
ATOM 1501 N N . ARG A 1 195 ? -1.022 -10.710 -6.888 1.00 97.06 195 ARG A N 1
ATOM 1502 C CA . ARG A 1 195 ? -0.642 -11.391 -5.638 1.00 97.06 195 ARG A CA 1
ATOM 1503 C C . ARG A 1 195 ? 0.736 -10.971 -5.103 1.00 97.06 195 ARG A C 1
ATOM 1505 O O . ARG A 1 195 ? 1.573 -11.801 -4.763 1.00 97.06 195 ARG A O 1
ATOM 1512 N N . GLY A 1 196 ? 0.991 -9.662 -5.070 1.00 95.44 196 GLY A N 1
ATOM 1513 C CA . GLY A 1 196 ? 2.272 -9.097 -4.637 1.00 95.44 196 GLY A CA 1
ATOM 1514 C C . GLY A 1 196 ? 3.381 -9.066 -5.690 1.00 95.44 196 GLY A C 1
ATOM 1515 O O . GLY A 1 196 ? 4.471 -8.582 -5.386 1.00 95.44 196 GLY A O 1
ATOM 1516 N N . PHE A 1 197 ? 3.141 -9.534 -6.914 1.00 95.81 197 PHE A N 1
ATOM 1517 C CA . PHE A 1 197 ? 4.075 -9.404 -8.031 1.00 95.81 197 PHE A CA 1
ATOM 1518 C C . PHE A 1 197 ? 3.769 -8.151 -8.858 1.00 95.81 197 PHE A C 1
ATOM 1520 O O . PHE A 1 197 ? 2.669 -8.006 -9.393 1.00 95.81 197 PHE A O 1
ATOM 1527 N N . LEU A 1 198 ? 4.742 -7.250 -9.017 1.00 95.25 198 LEU A N 1
ATOM 1528 C CA . LEU A 1 198 ? 4.578 -6.043 -9.830 1.00 95.25 198 LEU A CA 1
ATOM 1529 C C . LEU A 1 198 ? 4.673 -6.365 -11.329 1.00 95.25 198 LEU A C 1
ATOM 1531 O O . LEU A 1 198 ? 5.755 -6.625 -11.854 1.00 95.25 198 LEU A O 1
ATOM 1535 N N . MET A 1 199 ? 3.554 -6.255 -12.051 1.00 95.88 199 MET A N 1
ATOM 1536 C CA . MET A 1 199 ? 3.461 -6.667 -13.460 1.00 95.88 199 MET A CA 1
ATOM 1537 C C . MET A 1 199 ? 4.379 -5.875 -14.399 1.00 95.88 199 MET A C 1
ATOM 1539 O O . MET A 1 199 ? 4.783 -6.398 -15.435 1.00 95.88 199 MET A O 1
ATOM 1543 N N . ALA A 1 200 ? 4.761 -4.648 -14.030 1.00 92.94 200 ALA A N 1
ATOM 1544 C CA . ALA A 1 200 ? 5.707 -3.835 -14.798 1.00 92.94 200 ALA A CA 1
ATOM 1545 C C . ALA A 1 200 ? 7.089 -4.497 -14.954 1.00 92.94 200 ALA A C 1
ATOM 1547 O O . ALA A 1 200 ? 7.788 -4.221 -15.924 1.00 92.94 200 ALA A O 1
ATOM 1548 N N . LEU A 1 201 ? 7.475 -5.406 -14.052 1.00 93.81 201 LEU A N 1
ATOM 1549 C CA . LEU A 1 201 ? 8.734 -6.147 -14.171 1.00 93.81 201 LEU A CA 1
ATOM 1550 C C . LEU A 1 201 ? 8.735 -7.146 -15.334 1.00 93.81 201 LEU A C 1
ATOM 1552 O O . LEU A 1 201 ? 9.796 -7.536 -15.805 1.00 93.81 201 LEU A O 1
ATOM 1556 N N . ARG A 1 202 ? 7.557 -7.522 -15.842 1.00 94.88 202 ARG A N 1
ATOM 1557 C CA . ARG A 1 202 ? 7.410 -8.363 -17.038 1.00 94.88 202 ARG A CA 1
ATOM 1558 C C . ARG A 1 202 ? 7.313 -7.563 -18.330 1.00 94.88 202 ARG A C 1
ATOM 1560 O O . ARG A 1 202 ? 7.154 -8.160 -19.394 1.00 94.88 202 ARG A O 1
ATOM 1567 N N . ASP A 1 203 ? 7.394 -6.234 -18.265 1.00 95.31 203 ASP A N 1
ATOM 1568 C CA . ASP A 1 203 ? 7.419 -5.427 -19.477 1.00 95.31 203 ASP A CA 1
ATOM 1569 C C . ASP A 1 203 ? 8.623 -5.837 -20.350 1.00 95.31 203 ASP A C 1
ATOM 1571 O O . ASP A 1 203 ? 9.745 -5.929 -19.836 1.00 95.31 203 ASP A O 1
ATOM 1575 N N . PRO A 1 204 ? 8.439 -6.077 -21.664 1.00 97.06 204 PRO A N 1
ATOM 1576 C CA . PRO A 1 204 ? 9.522 -6.521 -22.538 1.00 97.06 204 PRO A CA 1
ATOM 1577 C C . PRO A 1 204 ? 10.755 -5.612 -22.505 1.00 97.06 204 PRO A C 1
ATOM 1579 O O . PRO A 1 204 ? 11.877 -6.097 -22.641 1.00 97.06 204 PRO A O 1
ATOM 1582 N N . THR A 1 205 ? 10.575 -4.303 -22.302 1.00 96.62 205 THR A N 1
ATOM 1583 C CA . THR A 1 205 ? 11.691 -3.352 -22.217 1.00 96.62 205 THR A CA 1
ATOM 1584 C C . THR A 1 205 ? 12.461 -3.483 -20.905 1.00 96.62 205 THR A C 1
ATOM 1586 O O . THR A 1 205 ? 13.690 -3.394 -20.911 1.00 96.62 205 THR A O 1
ATOM 1589 N N . VAL A 1 206 ? 11.766 -3.776 -19.802 1.00 94.19 206 VAL A N 1
ATOM 1590 C CA . VAL A 1 206 ? 12.369 -4.033 -18.487 1.00 94.19 206 VAL A CA 1
ATOM 1591 C C . VAL A 1 206 ? 13.134 -5.355 -18.504 1.00 94.19 206 VAL A C 1
ATOM 1593 O O . VAL A 1 206 ? 14.305 -5.388 -18.124 1.00 94.19 206 VAL A O 1
ATOM 1596 N N . VAL A 1 207 ? 12.531 -6.418 -19.044 1.00 96.62 207 VAL A N 1
ATOM 1597 C CA . VAL A 1 207 ? 13.177 -7.731 -19.203 1.00 96.62 207 VAL A CA 1
ATOM 1598 C C . VAL A 1 207 ? 14.418 -7.629 -20.094 1.00 96.62 207 VAL A C 1
ATOM 1600 O O . VAL A 1 207 ? 15.487 -8.118 -19.729 1.00 96.62 207 VAL A O 1
ATOM 1603 N N . ALA A 1 208 ? 14.314 -6.946 -21.238 1.00 97.50 208 ALA A N 1
ATOM 1604 C CA . ALA A 1 208 ? 15.444 -6.751 -22.146 1.00 97.50 208 ALA A CA 1
ATOM 1605 C C . ALA A 1 208 ? 16.575 -5.920 -21.520 1.00 97.50 208 ALA A C 1
ATOM 1607 O O . ALA A 1 208 ? 17.743 -6.130 -21.853 1.00 97.50 208 ALA A O 1
ATOM 1608 N N . MET A 1 209 ? 16.253 -4.979 -20.625 1.00 95.19 209 MET A N 1
ATOM 1609 C CA . MET A 1 209 ? 17.261 -4.245 -19.861 1.00 95.19 209 MET A CA 1
ATOM 1610 C C . MET A 1 209 ? 17.946 -5.157 -18.840 1.00 95.19 209 MET A C 1
ATOM 1612 O O . MET A 1 209 ? 19.174 -5.211 -18.814 1.00 95.19 209 MET A O 1
ATOM 1616 N N . ALA A 1 210 ? 17.180 -5.903 -18.040 1.00 94.94 210 ALA A N 1
ATOM 1617 C CA . ALA A 1 210 ? 17.719 -6.803 -17.019 1.00 94.94 210 ALA A CA 1
ATOM 1618 C C . ALA A 1 210 ? 18.623 -7.893 -17.617 1.00 94.94 210 ALA A C 1
ATOM 1620 O O . ALA A 1 210 ? 19.689 -8.168 -17.072 1.00 94.94 210 ALA A O 1
ATOM 1621 N N . ALA A 1 211 ? 18.266 -8.424 -18.792 1.00 96.75 211 ALA A N 1
ATOM 1622 C CA . ALA A 1 211 ? 19.053 -9.428 -19.512 1.00 96.75 211 ALA A CA 1
ATOM 1623 C C . ALA A 1 211 ? 20.486 -8.974 -19.867 1.00 96.75 211 ALA A C 1
ATOM 1625 O O . ALA A 1 211 ? 21.351 -9.801 -20.145 1.00 96.75 211 ALA A O 1
ATOM 1626 N N . ARG A 1 212 ? 20.771 -7.664 -19.847 1.00 97.31 212 ARG A N 1
ATOM 1627 C CA . ARG A 1 212 ? 22.132 -7.127 -20.041 1.00 97.31 212 ARG A CA 1
ATOM 1628 C C . ARG A 1 212 ? 23.031 -7.323 -18.820 1.00 97.31 212 ARG A C 1
ATOM 1630 O O . ARG A 1 212 ? 24.245 -7.194 -18.944 1.00 97.31 212 ARG A O 1
ATOM 1637 N N . TYR A 1 213 ? 22.439 -7.595 -17.659 1.00 94.31 213 TYR A N 1
ATOM 1638 C CA . TYR A 1 213 ? 23.114 -7.649 -16.363 1.00 94.31 213 TYR A CA 1
ATOM 1639 C C . TYR A 1 213 ? 23.071 -9.038 -15.711 1.00 94.31 213 TYR A C 1
ATOM 1641 O O . TYR A 1 213 ? 23.716 -9.235 -14.683 1.00 94.31 213 TYR A O 1
ATOM 1649 N N . GLY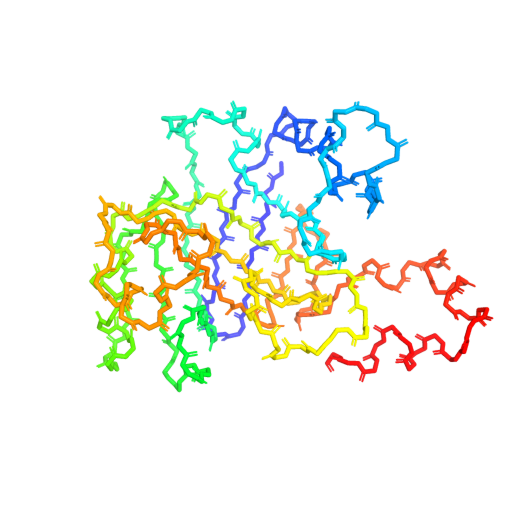 A 1 214 ? 22.346 -10.002 -16.284 1.00 94.81 214 GLY A N 1
ATOM 1650 C CA . GLY A 1 214 ? 22.234 -11.361 -15.756 1.00 94.81 214 GLY A CA 1
ATOM 1651 C C . GLY A 1 214 ? 20.984 -12.081 -16.254 1.00 94.81 214 GLY A C 1
ATOM 1652 O O . GLY A 1 214 ? 20.380 -11.672 -17.245 1.00 94.81 214 GLY A O 1
ATOM 1653 N N . ASP A 1 215 ? 20.597 -13.149 -15.557 1.00 95.00 215 ASP A N 1
ATOM 1654 C CA . ASP A 1 215 ? 19.330 -13.838 -15.804 1.00 95.00 215 ASP A CA 1
ATOM 1655 C C . ASP A 1 215 ? 18.161 -12.931 -15.372 1.00 95.00 215 ASP A C 1
ATOM 1657 O O . ASP A 1 215 ? 18.041 -12.622 -14.183 1.00 95.00 215 ASP A O 1
ATOM 1661 N N . PRO A 1 216 ? 17.298 -12.473 -16.299 1.00 94.56 216 PRO A N 1
ATOM 1662 C CA . PRO A 1 216 ? 16.189 -11.594 -15.954 1.00 94.56 216 PRO A CA 1
ATOM 1663 C C . PRO A 1 216 ? 15.184 -12.243 -14.995 1.00 94.56 216 PRO A C 1
ATOM 1665 O O . PRO A 1 216 ? 14.540 -11.513 -14.249 1.00 94.56 216 PRO A O 1
ATOM 1668 N N . VAL A 1 217 ? 15.055 -13.575 -14.968 1.00 92.62 217 VAL A N 1
ATOM 1669 C CA . VAL A 1 217 ? 14.150 -14.256 -14.029 1.00 92.62 217 VAL A CA 1
ATOM 1670 C C . VAL A 1 217 ? 14.676 -14.125 -12.602 1.00 92.62 217 VAL A C 1
ATOM 1672 O O . VAL A 1 217 ? 13.957 -13.651 -11.727 1.00 92.62 217 VAL A O 1
ATOM 1675 N N . ASP A 1 218 ? 15.948 -14.453 -12.371 1.00 91.62 218 ASP A N 1
ATOM 1676 C CA . ASP A 1 218 ? 16.591 -14.271 -11.061 1.00 91.62 218 ASP A CA 1
ATOM 1677 C C . ASP A 1 218 ? 16.600 -12.795 -10.629 1.00 91.62 218 ASP A C 1
ATOM 1679 O O . ASP A 1 218 ? 16.289 -12.454 -9.486 1.00 91.62 218 ASP A O 1
ATOM 1683 N N . LEU A 1 219 ? 16.914 -11.890 -11.560 1.00 91.81 219 LEU A N 1
ATOM 1684 C CA . LEU A 1 219 ? 17.025 -10.465 -11.261 1.00 91.81 219 LEU A CA 1
ATOM 1685 C C . LEU A 1 219 ? 15.687 -9.802 -10.934 1.00 91.81 219 LEU A C 1
ATOM 1687 O O . LEU A 1 219 ? 15.681 -8.893 -10.105 1.00 91.81 219 LEU A O 1
ATOM 1691 N N . LEU A 1 220 ? 14.595 -10.196 -11.593 1.00 92.81 220 LEU A N 1
ATOM 1692 C CA . LEU A 1 220 ? 13.305 -9.505 -11.502 1.00 92.81 220 LEU A CA 1
ATOM 1693 C C . LEU A 1 220 ? 12.265 -10.260 -10.670 1.00 92.81 220 LEU A C 1
ATOM 1695 O O . LEU A 1 220 ? 11.410 -9.619 -10.065 1.00 92.81 220 LEU A O 1
ATOM 1699 N N . GLU A 1 221 ? 12.330 -11.591 -10.629 1.00 89.00 221 GLU A N 1
ATOM 1700 C CA . GLU A 1 221 ? 11.338 -12.434 -9.951 1.00 89.00 221 GLU A CA 1
ATOM 1701 C C . GLU A 1 221 ? 11.910 -13.176 -8.727 1.00 89.00 221 GLU A C 1
ATOM 1703 O O . GLU A 1 221 ? 11.143 -13.652 -7.897 1.00 89.00 221 GLU A O 1
ATOM 1708 N N . GLY A 1 222 ? 13.237 -13.244 -8.557 1.00 72.88 222 GLY A N 1
ATOM 1709 C CA . GLY A 1 222 ? 13.891 -14.074 -7.531 1.00 72.88 222 GLY A CA 1
ATOM 1710 C C . GLY A 1 222 ? 13.674 -13.664 -6.065 1.00 72.88 222 GLY A C 1
ATOM 1711 O O . GLY A 1 222 ? 14.133 -14.361 -5.162 1.00 72.88 222 GLY A O 1
ATOM 1712 N N . SER A 1 223 ? 13.009 -12.537 -5.805 1.00 63.50 223 SER A N 1
ATOM 1713 C CA . SER A 1 223 ? 12.752 -11.980 -4.465 1.00 63.50 223 SER A CA 1
ATOM 1714 C C . SER A 1 223 ? 11.266 -11.911 -4.090 1.00 63.50 223 SER A C 1
ATOM 1716 O O . SER A 1 223 ? 10.923 -11.309 -3.063 1.00 63.50 223 SER A O 1
ATOM 1718 N N . VAL A 1 224 ? 10.400 -12.491 -4.927 1.00 57.66 224 VAL A N 1
ATOM 1719 C CA . VAL A 1 224 ? 8.937 -12.470 -4.778 1.00 57.66 224 VAL A CA 1
ATOM 1720 C C . VAL A 1 224 ? 8.457 -13.661 -3.964 1.00 57.66 224 VAL A C 1
ATOM 1722 O O . VAL A 1 224 ? 8.852 -14.803 -4.284 1.00 57.66 224 VAL A O 1
#

pLDDT: mean 91.87, std 7.82, range [57.66, 98.81]

Mean predicted aligned error: 4.16 Å

Secondary structure (DSSP, 8-state):
-EEEEE-TT--EEEEE--HHHHHHHHTSTTTTT--S--STT----SSTTEEEEEEEGGGGTT-TT-----EEEE--SEETT-SS--SS--EEEEETTEEEEEE--SHHHHHHHHHHTT-EEEEEEEEE--TTS-TT--TTTS--STT-EEEEEE-SS--HHHHHH-TT-SS-TTEEEEEESS-EEEETTEEEEETTEEGGGG-HHHHHHHTTTS-HHHHHHTT-

Nearest PDB structures (foldseek):
  7cup-assembly1_F  TM=6.279E-01  e=1.059E-04  Pseudomonas putida KT2440
  2ayi-assembly1_A  TM=4.577E-01  e=1.725E-02  Thermus thermophilus
  6p22-assembly1_D  TM=2.424E-01  e=1.658E+00  Photorhabdus laumondii subsp. laumondii TTO1

Foldseek 3Di:
DWKWKDDPLFFTKIFDADPLLVVQQCVDCLNVVNQDQPDPPDDDDPDRQFHGFPHFCSSVVVPPPDFTATWTKDQFQDKALDPHGDPDRWIFTDGSQAGCDIDDDDPVSVLCRVWRHRWGWGTHWGAGDFCPWAQPPQPPHGTNHGLKTKIKIFTPDFHPSCCVRPVPRPDGSRIMITIDQQIWIDDPNRTCHHGNQGCVLVPPVNLVVVVVVPHSCCRRVVND

Sequence (224 aa):
FTLRFTDERGSDLAIPYTRAMREAMFVGNRWRGKMTADEPGCYVHYLPTHGPNFWDSTAMQQDTGAAIAIDGMLSPQWAIGFAQPFAENIAVVFENRHVTAVRGASDEARILRDMLMGGKLIEGGGCGFNPKAPRHTIYPAGSNAPGALHFGIDLAKPSDYIRKMMPMWEEPPVHQDLVTFDTTVTANGTTIIDRGFLMALRDPTVVAMAARYGDPVDLLEGSV

Radius of gyration: 17.17 Å; Cα contacts (8 Å, |Δi|>4): 500; chains: 1; bounding box: 38×37×45 Å

Solvent-accessible surface area (backbone atoms only — not comparable to full-atom values): 11694 Å² total; per-residue (Å²): 87,42,39,38,37,33,40,95,86,62,20,44,30,37,38,76,45,52,71,69,27,50,57,48,43,54,71,36,41,48,63,65,65,45,72,63,64,84,53,93,91,50,75,44,68,91,54,75,51,54,38,38,50,80,38,42,45,52,40,53,75,61,47,87,81,65,87,48,71,28,35,38,27,43,47,42,43,32,41,70,74,55,97,61,66,54,89,61,85,29,36,42,29,31,52,60,31,24,29,76,45,57,45,62,85,49,70,67,32,50,52,49,35,75,42,39,53,64,8,35,63,45,29,45,46,30,24,12,66,29,45,83,38,57,56,88,49,34,76,94,81,33,21,33,9,40,27,19,25,18,33,34,27,38,31,69,51,73,31,69,64,44,50,71,64,41,74,80,54,90,65,61,50,33,58,46,44,34,23,35,60,46,41,23,31,30,50,73,82,44,71,52,17,59,62,12,40,39,48,68,58,71,34,69,69,49,36,60,54,40,49,76,79,48,60,38,60,62,55,60,52,66,62,114

=== Feature glossary ===
Legend for the data blocks above and below:

— What the protein is —

The amino-acid sequence is the protein's primary structure: the linear order of residues from the N-terminus to the C-terminus, written in one-letter code. Everything else here — the 3D coordinates, the secondary structure, the domain annotations — is ultimately a consequence of this string.

Functional annotations link the protein to curated databases. InterPro entries identify conserved domains and families by matching the sequence against member-database signatures (Pfam, PROSITE, CDD, …). Gene Ontology (GO) terms describe molecular function, biological process, and cellular component in a controlled vocabulary. CATH places the structure in a hierarchical fold classification (Class/Architecture/Topology/Homologous-superfamily). The org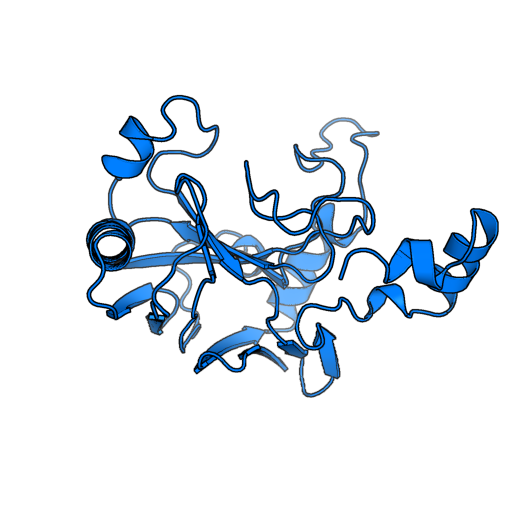anism is the source species.

— Where its atoms are —

Atomic coordinates in PDBx/mmCIF format — the same representation the Protein Data Bank distributes. Each line of the _atom_site loop places one backbone atom in Cartesian space (units: ångströms, origin: arbitrary).

The six renders are orthographic views along the three Cartesian axes in both directions. Representation (cartoon, sticks, or surface) and color scheme (sequence-rainbow or by-chain) vary across proteins so the training set covers all the common visualization conventions.

— Local backbone conformation —

Eight-state secondary structure (DSSP): H is the canonical α-helix, G the tighter 3₁₀-helix, I the wider π-helix; E/B are β-structure, T and S are turns and bends, and '-' is everything else. DSSP derives these from the pattern of main-chain N–H···O=C hydrogen bonds, not from the sequence.

Three-state secondary structure (P-SEA) collapses the eight DSSP classes into helix (a), strand (b), and coil (c). P-SEA assigns these from Cα geometry alone — distances and angles — without requiring backbone oxygens, so it works on any Cα trace.

φ (phi) and ψ (psi) are the two rotatable backbone dihedrals per residue: φ is the C(i-1)–N–Cα–C torsion, ψ is the N–Cα–C–N(i+1) torsion, both in degrees on (−180°, 180°]. α-helical residues cluster near (−60°, −45°); β-strand residues near (−120°, +130°). A Ramachandran plot is simply a scatter of (φ, ψ) for every residue.

— Global shape and packing —

The geometric summary reports three shape descriptors. Rg (radius of gyration) measures how spread out the Cα atoms are about their centre of mass; compact globular proteins have small Rg, elongated or unfolded ones large. Cα contacts (<8 Å, |i−j|>4) count long-range residue pairs in spatial proximity — high for tightly packed folds, near zero for rods or random coil. The bounding-box extents give the protein's footprint along x, y, z in Å.

SASA measures how much of the protein is reachable by solvent. It is computed by rolling a water-sized probe over the atomic surface and summing the exposed area (Å²). Per-residue SASA distinguishes core (buried, low SASA) from surface (exposed, high SASA) residues; total SASA is a whole-molecule size measure.

Plot images: a contact map (which residues are close in 3D, as an N×N binary image), a Ramachandran scatter (backbone torsion angles, revealing secondary-structure composition at a glance), and — for AlphaFold structures — a PAE heatmap (pairwise prediction confidence).

— Structural neighborhood —

A 3Di character summarizes, for each residue, the relative orientation of the Cα frame of its nearest spatial neighbor. Because it encodes fold topology rather than chemistry, 3Di alignments detect remote structural similarity that sequence alignment misses.

The Foldseek neighbor list gives the closest experimentally determined structures in the PDB, ranked by structural alignment. TM-score near 1 means near-identical fold; near 0.3 means only rough topology match. This is how one finds what a novel AlphaFold prediction most resembles in the solved-structure universe.

— Confidence and disorder —

For AlphaFold models, the B-factor field carries pLDDT — the model's own estimate of local accuracy on a 0–100 scale. Regions with pLDDT<50 should be treated as essentially unmodeled; they often correspond to intrinsically disordered segments.

Crystallographic B-factors measure how much each atom's electron density is smeared out, in Å². They rise in mobile loops and surface residues and fall in the buried interior. In AlphaFold models this column is repurposed to hold pLDDT instead.

Predicted Aligned Error (PAE) is an AlphaFold confidence matrix: entry (i, j) is the expected error in the position of residue j, in ångströms, when the prediction is superimposed on the true structure at residue i. Low PAE within a block of residues means that block is internally rigid and well-predicted; high PAE between two blocks means their relative placement is uncertain even if each block individually is confident.